Protein AF-A0A812NXM0-F1 (afdb_monomer)

InterPro domains:
  IPR025799 Protein arginine N-methyltransferase [PTHR11006] (1-164)
  IPR029063 S-adenosyl-L-methionine-dependent methyltransferase superfamily [G3DSA:3.40.50.150] (1-131)

Mean predicted aligned error: 10.28 Å

Solvent-accessible surface area (backbone atoms only — not comparable to full-atom values): 11560 Å² total; per-residue (Å²): 102,70,85,38,59,69,64,52,48,53,55,50,56,64,49,70,77,51,95,55,44,28,31,30,48,52,53,57,73,50,58,84,69,88,57,70,27,53,34,39,27,21,25,80,41,66,70,51,30,52,49,31,51,53,50,52,57,73,41,34,82,84,41,74,85,45,48,69,46,81,38,76,36,41,69,91,72,63,49,40,79,76,67,71,50,60,23,44,29,41,35,55,72,45,61,47,99,46,64,61,70,60,42,37,64,59,57,51,46,51,38,59,43,73,42,95,89,72,49,76,38,46,41,38,90,90,39,47,52,41,68,84,72,86,84,84,84,85,79,92,79,89,74,68,62,77,79,76,46,66,70,67,53,98,88,43,82,42,66,76,58,56,81,68,57,66,89,84,74,78,80,90,76,85,71,83,82,72,77,72,77,82,75,87,75,132

Structure (mmCIF, N/CA/C/O backbone):
data_AF-A0A812NXM0-F1
#
_entry.id   AF-A0A812NXM0-F1
#
loop_
_atom_site.group_PDB
_atom_site.id
_atom_site.type_symbol
_atom_site.label_atom_id
_atom_site.label_alt_id
_atom_site.label_comp_id
_atom_site.label_asym_id
_atom_site.label_entity_id
_atom_site.label_seq_id
_atom_site.pdbx_PDB_ins_code
_atom_site.Cartn_x
_atom_site.Cartn_y
_atom_site.Cartn_z
_atom_site.occupancy
_atom_site.B_iso_or_equiv
_atom_site.auth_seq_id
_atom_site.auth_comp_id
_atom_site.auth_asym_id
_atom_site.auth_atom_id
_atom_site.pdbx_PDB_model_num
ATOM 1 N N . MET A 1 1 ? 4.420 11.296 -3.793 1.00 74.69 1 MET A N 1
ATOM 2 C CA . MET A 1 1 ? 3.310 11.190 -2.819 1.00 74.69 1 MET A CA 1
ATOM 3 C C . MET A 1 1 ? 2.689 12.543 -2.471 1.00 74.69 1 MET A C 1
ATOM 5 O O . MET A 1 1 ? 1.571 12.774 -2.892 1.00 74.69 1 MET A O 1
ATOM 9 N N . LEU A 1 2 ? 3.369 13.470 -1.774 1.00 73.56 2 LEU A N 1
ATOM 10 C CA . LEU A 1 2 ? 2.736 14.745 -1.354 1.00 73.56 2 LEU A CA 1
ATOM 11 C C . LEU A 1 2 ? 2.232 15.632 -2.497 1.00 73.56 2 LEU A C 1
ATOM 13 O O . LEU A 1 2 ? 1.194 16.267 -2.350 1.00 73.56 2 LEU A O 1
ATOM 17 N N . ASN A 1 3 ? 2.968 15.674 -3.608 1.00 83.88 3 ASN A N 1
ATOM 18 C CA . ASN A 1 3 ? 2.621 16.475 -4.786 1.00 83.88 3 ASN A CA 1
ATOM 19 C C . ASN A 1 3 ? 1.722 15.722 -5.779 1.00 83.88 3 ASN A C 1
ATOM 21 O O . ASN A 1 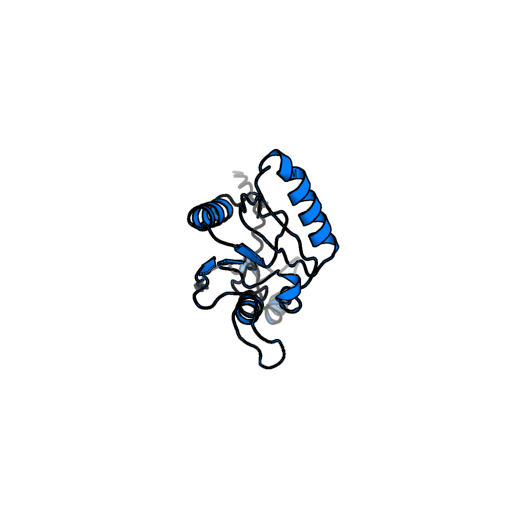3 ? 1.436 16.236 -6.853 1.00 83.88 3 ASN A O 1
ATOM 25 N N . ASP A 1 4 ? 1.287 14.507 -5.439 1.00 83.94 4 ASP A N 1
ATOM 26 C CA . ASP A 1 4 ? 0.321 13.764 -6.242 1.00 83.94 4 ASP A CA 1
ATOM 27 C C . ASP A 1 4 ? -1.094 14.201 -5.846 1.00 83.94 4 ASP A C 1
ATOM 29 O O . ASP A 1 4 ? -1.702 13.686 -4.903 1.00 83.94 4 ASP A O 1
ATOM 33 N N . PHE A 1 5 ? -1.586 15.238 -6.520 1.00 87.06 5 PHE A N 1
ATOM 34 C CA . PHE A 1 5 ? -2.880 15.837 -6.208 1.00 87.06 5 PHE A CA 1
ATOM 35 C C . PHE A 1 5 ? -4.047 14.884 -6.480 1.00 87.06 5 PHE A C 1
ATOM 37 O O . PHE A 1 5 ? -4.991 14.875 -5.697 1.00 87.06 5 PHE A O 1
ATOM 44 N N . GLY A 1 6 ? -3.967 14.052 -7.526 1.00 88.19 6 GLY A N 1
ATOM 45 C CA . GLY A 1 6 ? -5.008 13.073 -7.852 1.00 88.19 6 GLY A CA 1
ATOM 46 C C . GLY A 1 6 ? -5.164 12.029 -6.749 1.00 88.19 6 GLY A C 1
ATOM 47 O O . GLY A 1 6 ? -6.268 11.826 -6.241 1.00 88.19 6 GLY A O 1
ATOM 48 N N . ARG A 1 7 ? -4.041 11.452 -6.294 1.00 87.69 7 ARG A N 1
ATOM 49 C CA . ARG A 1 7 ? -4.000 10.564 -5.121 1.00 87.69 7 ARG A CA 1
ATOM 50 C C . ARG A 1 7 ? -4.592 11.240 -3.886 1.00 87.69 7 ARG A C 1
ATOM 52 O O . ARG A 1 7 ? -5.446 10.667 -3.215 1.00 87.69 7 ARG A O 1
ATOM 59 N N . ASN A 1 8 ? -4.145 12.455 -3.568 1.00 81.81 8 ASN A N 1
ATOM 60 C CA . ASN A 1 8 ? -4.575 13.146 -2.351 1.00 81.81 8 ASN A CA 1
ATOM 61 C C . ASN A 1 8 ? -6.077 13.479 -2.366 1.00 81.81 8 ASN A C 1
ATOM 63 O O . ASN A 1 8 ? -6.745 13.283 -1.350 1.00 81.81 8 ASN A O 1
ATOM 67 N N . SER A 1 9 ? -6.607 13.948 -3.501 1.00 85.69 9 SER A N 1
ATOM 68 C CA . SER A 1 9 ? -8.036 14.238 -3.665 1.00 85.69 9 SER A CA 1
ATOM 69 C C . SER A 1 9 ? -8.888 12.982 -3.520 1.00 85.69 9 SER A C 1
ATOM 71 O O . SER A 1 9 ? -9.858 13.014 -2.769 1.00 85.69 9 SER A O 1
ATOM 73 N N . PHE A 1 10 ? -8.483 11.858 -4.127 1.00 89.50 10 PHE A N 1
ATOM 74 C CA . PHE A 1 10 ? -9.191 10.580 -3.994 1.00 89.50 10 PHE A CA 1
ATOM 75 C C . PHE A 1 10 ? -9.403 10.188 -2.525 1.00 89.50 10 PHE A C 1
ATOM 77 O O . PHE A 1 10 ? -10.531 9.938 -2.098 1.00 89.50 10 PHE A O 1
ATOM 84 N N . TYR A 1 11 ? -8.332 10.177 -1.724 1.00 85.12 11 TYR A N 1
ATOM 85 C CA . TYR A 1 11 ? -8.448 9.826 -0.308 1.00 85.12 11 TYR A CA 1
ATOM 86 C C . TYR A 1 11 ? -9.218 10.878 0.489 1.00 85.12 11 TYR A C 1
ATOM 88 O O . TYR A 1 11 ? -9.977 10.520 1.386 1.00 85.12 11 TYR A O 1
ATOM 96 N N . GLN A 1 12 ? -9.058 12.166 0.178 1.00 80.75 12 GLN A N 1
ATOM 97 C CA . GLN A 1 12 ? -9.812 13.216 0.857 1.00 80.75 12 GLN A CA 1
ATOM 98 C C . GLN A 1 12 ? -11.321 13.064 0.623 1.00 80.75 12 GLN A C 1
ATOM 100 O O . GLN A 1 12 ? -12.086 13.123 1.581 1.00 80.75 12 GLN A O 1
ATOM 105 N N . GLU A 1 13 ? -11.746 12.848 -0.618 1.00 85.06 13 GLU A N 1
ATOM 106 C CA . GLU A 1 13 ? -13.152 12.662 -0.983 1.00 85.06 13 GLU A CA 1
ATOM 107 C C . GLU A 1 13 ? -13.720 11.380 -0.361 1.00 85.06 13 GLU A C 1
ATOM 109 O O . GLU A 1 13 ? -14.780 11.411 0.268 1.00 85.06 13 GLU A O 1
ATOM 114 N N . ALA A 1 14 ? -12.974 10.273 -0.440 1.00 84.38 14 ALA A N 1
ATOM 115 C CA . ALA A 1 14 ? -13.385 8.996 0.138 1.00 84.38 14 ALA A CA 1
ATOM 116 C C . ALA A 1 14 ? -13.555 9.070 1.667 1.00 84.38 14 ALA A C 1
ATOM 118 O O . ALA A 1 14 ? -14.459 8.446 2.221 1.00 84.38 14 ALA A O 1
ATOM 119 N N . LEU A 1 15 ? -12.710 9.849 2.353 1.00 79.88 15 LEU A N 1
ATOM 120 C CA . LEU A 1 15 ? -12.772 10.025 3.806 1.00 79.88 15 LEU A CA 1
ATOM 121 C C . LEU A 1 15 ? -13.797 11.078 4.246 1.00 79.88 15 LEU A C 1
ATOM 123 O O . LEU A 1 15 ? -14.327 10.975 5.347 1.00 79.88 15 LEU A O 1
ATOM 127 N N . GLN A 1 16 ? -14.113 12.077 3.419 1.00 76.19 16 GLN A N 1
ATOM 128 C CA . GLN A 1 16 ? -15.157 13.062 3.733 1.00 76.19 16 GLN A CA 1
ATOM 129 C C . GLN A 1 16 ? -16.554 12.436 3.805 1.00 76.19 16 GLN A C 1
ATOM 131 O O . GLN A 1 16 ? -17.395 12.904 4.569 1.00 76.19 16 GLN A O 1
ATOM 136 N N . ALA A 1 17 ? -16.790 11.359 3.055 1.00 64.88 17 ALA A N 1
ATOM 137 C CA . ALA A 1 17 ? -18.038 10.604 3.100 1.00 64.88 17 ALA A CA 1
ATOM 138 C C . A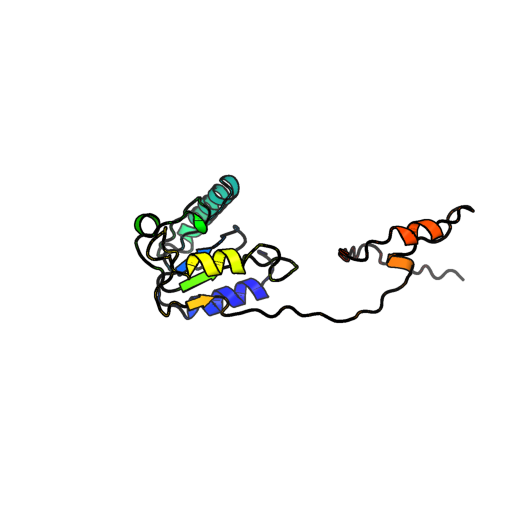LA A 1 17 ? -18.195 9.746 4.376 1.00 64.88 17 ALA A C 1
ATOM 140 O O . ALA A 1 17 ? -19.262 9.183 4.616 1.00 64.88 17 ALA A O 1
ATOM 141 N N . ALA A 1 18 ? -17.149 9.639 5.202 1.00 65.00 18 ALA A N 1
ATOM 142 C CA . ALA A 1 18 ? -17.079 8.723 6.329 1.00 65.00 18 ALA A CA 1
ATOM 143 C C . ALA A 1 18 ? -17.210 9.431 7.692 1.00 65.00 18 ALA A C 1
ATOM 145 O O . ALA A 1 18 ? -16.274 10.060 8.177 1.00 65.00 18 ALA A O 1
ATOM 146 N N . LEU A 1 19 ? -18.345 9.251 8.374 1.00 60.25 19 LEU A N 1
ATOM 147 C CA . LEU A 1 19 ? -18.557 9.690 9.765 1.00 60.25 19 LEU A CA 1
ATOM 148 C C . LEU A 1 19 ? -18.258 8.558 10.772 1.00 60.25 19 LEU A C 1
ATOM 150 O O . LEU A 1 19 ? -19.106 8.221 11.597 1.00 60.25 19 LEU A O 1
ATOM 154 N N . ALA A 1 20 ? -17.088 7.914 10.685 1.00 65.88 20 ALA A N 1
ATOM 155 C CA . ALA A 1 20 ? -16.805 6.676 11.429 1.00 65.88 20 ALA A CA 1
ATOM 156 C C . ALA A 1 20 ? -15.345 6.553 11.908 1.00 65.88 20 ALA A C 1
ATOM 158 O O . ALA A 1 20 ? -14.489 7.332 11.501 1.00 65.88 20 ALA A O 1
ATOM 159 N N . ARG A 1 21 ? -15.022 5.583 12.781 1.00 66.69 21 ARG A N 1
ATOM 160 C CA . ARG A 1 21 ? -13.642 5.381 13.270 1.00 66.69 21 ARG A CA 1
ATOM 161 C C . ARG A 1 21 ? -12.760 4.800 12.165 1.00 66.69 21 ARG A C 1
ATOM 163 O O . ARG A 1 21 ? -13.035 3.706 11.672 1.00 66.69 21 ARG A O 1
ATOM 170 N N . ILE A 1 22 ? -11.670 5.493 11.839 1.00 73.38 22 ILE A N 1
ATOM 171 C CA . ILE A 1 22 ? -10.777 5.131 10.734 1.00 73.38 22 ILE A CA 1
ATOM 172 C C . ILE A 1 22 ? -9.458 4.577 11.274 1.00 73.38 22 ILE A C 1
ATOM 174 O O . ILE A 1 22 ? -8.805 5.212 12.089 1.00 73.38 22 ILE A O 1
ATOM 178 N N . LEU A 1 23 ? -9.033 3.419 10.782 1.00 67.94 23 LEU A N 1
ATOM 179 C CA . LEU A 1 23 ? -7.696 2.857 10.956 1.00 67.94 23 LEU A CA 1
ATOM 180 C C . LEU A 1 23 ? -6.902 3.062 9.662 1.00 67.94 23 LEU A C 1
ATOM 182 O O . LEU A 1 23 ? -7.412 2.746 8.595 1.00 67.94 23 LEU A O 1
ATOM 186 N N . ALA A 1 24 ? -5.663 3.550 9.745 1.00 71.12 24 ALA A N 1
ATOM 187 C CA . ALA A 1 24 ? -4.795 3.748 8.582 1.00 71.12 24 ALA A CA 1
ATOM 188 C C . ALA A 1 24 ? -3.540 2.866 8.687 1.00 71.12 24 ALA A C 1
ATOM 190 O O . ALA A 1 24 ? -2.758 3.019 9.623 1.00 71.12 24 ALA A O 1
ATOM 191 N N . ILE A 1 25 ? -3.333 1.956 7.735 1.00 66.56 25 ILE A N 1
ATOM 192 C CA . ILE A 1 25 ? -2.119 1.132 7.638 1.00 66.56 25 ILE A CA 1
ATOM 193 C C . ILE A 1 25 ? -1.104 1.866 6.761 1.00 66.56 25 ILE A C 1
ATOM 195 O O . ILE A 1 25 ? -1.405 2.150 5.603 1.00 66.56 25 ILE A O 1
ATOM 199 N N . GLU A 1 26 ? 0.071 2.129 7.344 1.00 63.47 26 GLU A N 1
ATOM 200 C CA . GLU A 1 26 ? 1.147 2.993 6.842 1.00 63.47 26 GLU A 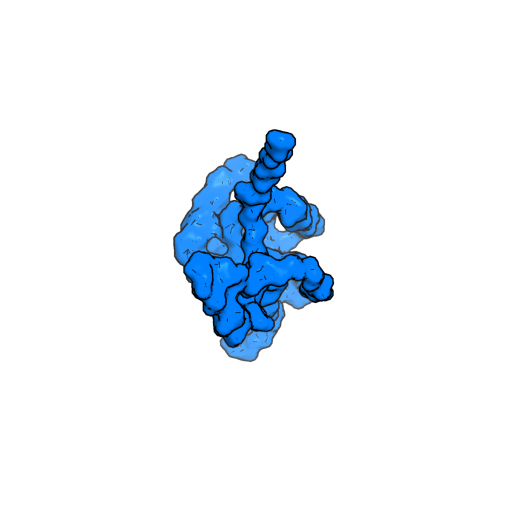CA 1
ATOM 201 C C . GLU A 1 26 ? 0.742 4.457 6.627 1.00 63.47 26 GLU A C 1
ATOM 203 O O . GLU A 1 26 ? 0.223 4.842 5.585 1.00 63.47 26 GLU A O 1
ATOM 208 N N . ALA A 1 27 ? 1.054 5.325 7.593 1.00 52.72 27 ALA A N 1
ATOM 209 C CA . ALA A 1 27 ? 1.117 6.758 7.318 1.00 52.72 27 ALA A CA 1
ATOM 210 C C . ALA A 1 27 ? 2.561 7.148 7.085 1.00 52.72 27 ALA A C 1
ATOM 212 O O . ALA A 1 27 ? 3.317 7.474 8.001 1.00 52.72 27 ALA A O 1
ATOM 213 N N . ASN A 1 28 ? 2.915 7.170 5.811 1.00 50.28 28 ASN A N 1
ATOM 214 C CA . ASN A 1 28 ? 3.947 8.081 5.383 1.00 50.28 28 ASN A CA 1
ATOM 215 C C . ASN A 1 28 ? 3.471 9.527 5.631 1.00 50.28 28 ASN A C 1
ATOM 217 O O . ASN A 1 28 ? 2.292 9.837 5.423 1.00 50.28 28 ASN A O 1
ATOM 221 N N . PRO A 1 29 ? 4.378 10.459 5.974 1.00 44.38 29 PRO A N 1
ATOM 222 C CA . PRO A 1 29 ? 4.069 11.892 6.117 1.00 44.38 29 PRO A 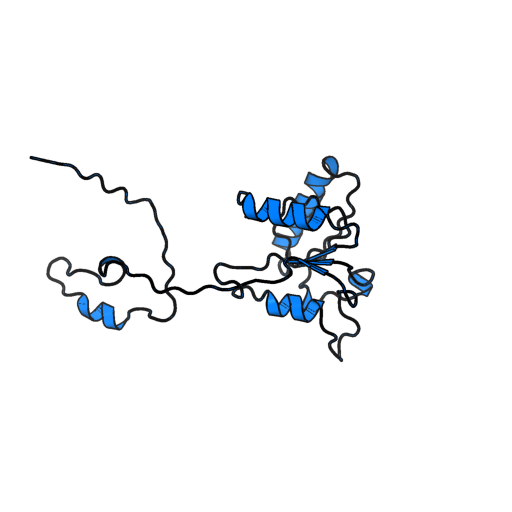CA 1
ATOM 223 C C . PRO A 1 29 ? 3.528 12.517 4.818 1.00 44.38 29 PRO A C 1
ATOM 225 O O . PRO A 1 29 ? 3.100 13.668 4.802 1.00 44.38 29 PRO A O 1
ATOM 228 N N . GLY A 1 30 ? 3.532 11.745 3.722 1.00 42.69 30 GLY A N 1
ATOM 229 C CA . GLY A 1 30 ? 2.910 12.052 2.445 1.00 42.69 30 GLY A CA 1
ATOM 230 C C . GLY A 1 30 ? 1.384 12.078 2.422 1.00 42.69 30 GLY A C 1
ATOM 231 O O . GLY A 1 30 ? 0.793 12.471 1.415 1.00 42.69 30 GLY A O 1
ATOM 232 N N . PHE A 1 31 ? 0.750 11.647 3.506 1.00 47.66 31 PHE A N 1
ATOM 233 C CA . PHE A 1 31 ? -0.682 11.735 3.715 1.00 47.66 31 PHE A CA 1
ATOM 234 C C . PHE A 1 31 ? -0.949 13.026 4.507 1.00 47.66 31 PHE A C 1
ATOM 236 O O . PHE A 1 31 ? -0.791 13.077 5.726 1.00 47.66 31 PHE A O 1
ATOM 243 N N . LYS A 1 32 ? -1.286 14.126 3.816 1.00 42.47 32 LYS A N 1
ATOM 244 C CA . LYS A 1 32 ? -1.725 15.375 4.469 1.00 42.47 32 LYS A CA 1
ATOM 245 C C . LYS A 1 32 ? -3.124 15.177 5.028 1.00 42.47 32 LYS A C 1
ATOM 247 O O . LYS A 1 32 ? -4.103 15.676 4.475 1.00 42.47 32 LYS A O 1
ATOM 252 N N . THR A 1 33 ? -3.255 14.387 6.078 1.00 41.72 33 THR A N 1
ATOM 253 C CA . THR A 1 33 ? -4.582 13.949 6.459 1.00 41.72 33 THR A CA 1
ATOM 254 C C . THR A 1 33 ? -5.332 14.946 7.312 1.00 41.72 33 THR A C 1
ATOM 256 O O . THR A 1 33 ? -5.112 15.065 8.511 1.00 41.72 33 THR A O 1
ATOM 259 N N . ARG A 1 34 ? -6.355 15.527 6.680 1.00 35.38 34 ARG A N 1
ATOM 260 C CA . ARG A 1 34 ? -7.693 15.745 7.250 1.00 35.38 34 ARG A CA 1
ATOM 261 C C . ARG A 1 34 ? -8.345 14.412 7.691 1.00 35.38 34 ARG A C 1
ATOM 263 O O . ARG A 1 34 ? -9.489 14.144 7.346 1.00 35.38 34 ARG A O 1
ATOM 270 N N . LEU A 1 35 ? -7.635 13.538 8.415 1.00 41.72 35 LEU A N 1
ATOM 271 C CA . LEU A 1 35 ? -8.255 12.367 9.047 1.00 41.72 35 LEU A CA 1
ATOM 272 C C . LEU A 1 35 ? -8.941 12.857 10.318 1.00 41.72 35 LEU A C 1
ATOM 274 O O . LEU A 1 35 ? -8.306 13.060 11.350 1.00 41.72 35 LEU A O 1
ATOM 278 N N . ALA A 1 36 ? -10.250 13.067 10.229 1.00 30.72 36 ALA A N 1
ATOM 279 C CA . ALA A 1 36 ? -11.083 13.462 11.356 1.00 30.72 36 ALA A CA 1
ATOM 280 C C . ALA A 1 36 ? -11.323 12.343 12.383 1.00 30.72 36 ALA A C 1
ATOM 282 O O . ALA A 1 36 ? -12.009 12.580 13.373 1.00 30.72 36 ALA A O 1
ATOM 283 N N . CYS A 1 37 ? -10.791 11.128 12.213 1.00 31.98 37 CYS A N 1
ATOM 284 C CA . CYS A 1 37 ? -11.197 10.009 13.060 1.00 31.98 37 CYS A CA 1
ATOM 285 C C . CYS A 1 37 ? -10.043 9.054 13.376 1.00 31.98 37 CYS A C 1
ATOM 287 O O . CYS A 1 37 ? -9.510 8.426 12.473 1.00 31.98 37 CYS A O 1
ATOM 289 N N . ALA A 1 38 ? -9.706 8.933 14.665 1.00 36.41 38 ALA A N 1
ATOM 290 C CA . ALA A 1 38 ? -9.037 7.810 15.339 1.00 36.41 38 ALA A CA 1
ATOM 291 C C . ALA A 1 38 ? -7.960 7.037 14.547 1.00 36.41 38 ALA A C 1
ATOM 293 O O . ALA A 1 38 ? -7.882 5.816 14.660 1.00 36.41 38 ALA A O 1
ATOM 294 N N . SER A 1 39 ? -7.112 7.716 13.773 1.00 40.59 39 SER A N 1
ATOM 295 C CA . SER A 1 39 ? -6.177 7.029 12.885 1.00 40.59 39 SER A CA 1
ATOM 296 C C . SER A 1 39 ? -4.996 6.472 13.659 1.00 40.59 39 SER A C 1
ATOM 298 O O . SER A 1 39 ? -4.184 7.241 14.179 1.00 40.59 39 SER A O 1
ATOM 300 N N . ARG A 1 40 ? -4.900 5.141 13.693 1.00 43.06 40 ARG A N 1
ATOM 301 C CA . ARG A 1 40 ? -3.750 4.419 14.226 1.00 43.06 40 ARG A CA 1
ATOM 302 C C . ARG A 1 40 ? -2.814 3.963 13.140 1.00 43.06 40 ARG A C 1
ATOM 304 O O . ARG A 1 40 ? -3.060 2.985 12.459 1.00 43.06 40 ARG A O 1
ATOM 311 N N . VAL A 1 41 ? -1.757 4.735 12.991 1.00 48.22 41 VAL A N 1
ATOM 312 C CA . VAL A 1 41 ? -0.747 4.573 11.959 1.00 48.22 41 VAL A CA 1
ATOM 313 C C . VAL A 1 41 ? 0.235 3.517 12.417 1.00 48.22 41 VAL A C 1
ATOM 315 O O . VAL A 1 41 ? 0.929 3.776 13.388 1.00 48.22 41 VAL A O 1
ATOM 318 N N . GLY A 1 42 ? 0.292 2.371 11.743 1.00 45.16 42 GLY A N 1
ATOM 319 C CA . GLY A 1 42 ? 1.369 1.399 11.915 1.00 45.16 42 GLY A CA 1
ATOM 320 C C . GLY A 1 42 ? 2.569 1.790 11.059 1.00 45.16 42 GLY A C 1
ATOM 321 O O . GLY A 1 42 ? 2.451 1.825 9.837 1.00 45.16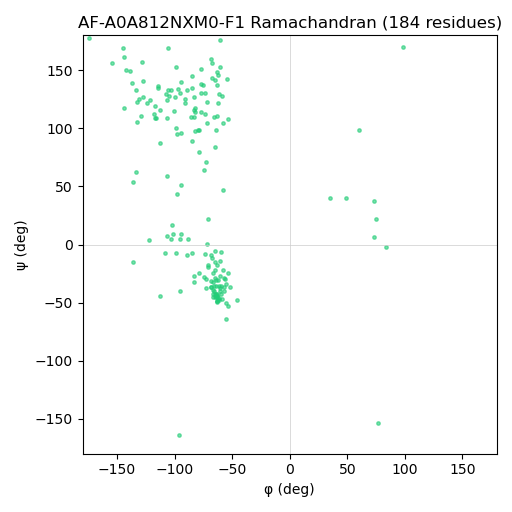 42 GLY A O 1
ATOM 322 N N . ALA A 1 43 ? 3.701 2.108 11.682 1.00 49.97 43 ALA A N 1
ATOM 323 C CA . ALA A 1 43 ? 4.980 2.265 10.998 1.00 49.97 43 ALA A CA 1
ATOM 324 C C . ALA A 1 43 ? 5.931 1.206 11.556 1.00 49.97 43 ALA A C 1
ATOM 326 O O . ALA A 1 43 ? 6.321 1.270 12.721 1.00 49.97 43 ALA A O 1
ATOM 327 N N . GLY A 1 44 ? 6.316 0.232 10.729 1.00 50.97 44 GLY A N 1
ATOM 328 C CA . GLY A 1 44 ? 7.295 -0.794 11.110 1.00 50.97 44 GLY A CA 1
ATOM 329 C C . GLY A 1 44 ? 8.701 -0.242 11.384 1.00 50.97 44 GLY A C 1
ATOM 330 O O . GLY A 1 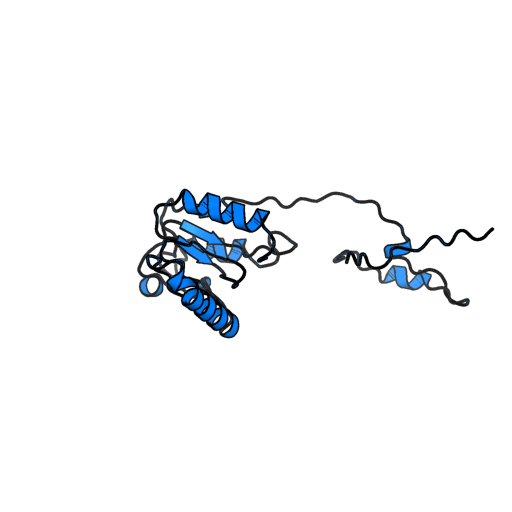44 ? 9.579 -0.986 11.808 1.00 50.97 44 GLY A O 1
ATOM 331 N N . ASN A 1 45 ? 8.918 1.058 11.151 1.00 66.00 45 ASN A N 1
ATOM 332 C CA . ASN A 1 45 ? 10.166 1.771 11.384 1.00 66.00 45 ASN A CA 1
ATOM 333 C C . ASN A 1 45 ? 9.939 2.940 12.358 1.00 66.00 45 ASN A C 1
ATOM 335 O O . ASN A 1 45 ? 9.126 3.830 12.096 1.00 66.00 45 ASN A O 1
ATOM 339 N N . LEU A 1 46 ? 10.703 2.959 13.455 1.00 68.56 46 LEU A N 1
ATOM 340 C CA . LEU A 1 46 ? 10.636 3.996 14.491 1.00 68.56 46 LEU A CA 1
ATOM 341 C C . LEU A 1 46 ? 10.876 5.408 13.938 1.00 68.56 46 LEU A C 1
ATOM 343 O O . LEU A 1 46 ? 10.197 6.343 14.347 1.00 68.56 46 LEU A O 1
ATOM 347 N N . HIS A 1 47 ? 11.769 5.567 12.961 1.00 70.19 47 HIS A N 1
ATOM 348 C CA . HIS A 1 47 ? 12.047 6.865 12.350 1.00 70.19 47 HIS A CA 1
ATOM 349 C C . HIS A 1 47 ? 10.841 7.412 11.569 1.00 70.19 47 HIS A C 1
ATOM 351 O O . HIS A 1 47 ? 10.521 8.599 11.648 1.00 70.19 47 HIS A O 1
ATOM 357 N N . LEU A 1 48 ? 10.124 6.541 10.850 1.00 68.62 48 LEU A N 1
ATOM 358 C CA . LEU A 1 48 ? 8.891 6.924 10.158 1.00 68.62 48 LEU A CA 1
ATOM 359 C C . LEU A 1 48 ? 7.770 7.239 11.154 1.00 68.62 48 LEU A C 1
ATOM 361 O O . LEU A 1 48 ? 7.024 8.194 10.943 1.00 68.62 48 LEU A O 1
ATOM 365 N N . ALA A 1 49 ? 7.692 6.499 12.265 1.00 70.88 49 ALA A N 1
ATOM 366 C CA . ALA A 1 49 ? 6.767 6.807 13.351 1.00 70.88 49 ALA A CA 1
ATOM 367 C C . ALA A 1 49 ? 7.053 8.195 13.957 1.00 70.88 49 ALA A C 1
ATOM 369 O O . ALA A 1 49 ? 6.140 9.003 14.107 1.00 70.88 49 ALA A O 1
ATOM 370 N N . GLU A 1 50 ? 8.315 8.525 14.237 1.00 77.19 50 GLU A N 1
ATOM 371 C CA . GLU A 1 50 ? 8.706 9.852 14.731 1.00 77.19 50 GLU A CA 1
ATOM 372 C C . GLU A 1 50 ? 8.340 10.973 13.751 1.00 77.19 50 GLU A C 1
ATOM 374 O O . GLU A 1 50 ? 7.835 12.024 14.154 1.00 77.19 50 GLU A O 1
ATOM 379 N N . LEU A 1 51 ? 8.564 10.759 12.453 1.00 76.19 51 LEU A N 1
ATOM 380 C CA . LEU A 1 51 ? 8.220 11.735 11.423 1.00 76.19 51 LEU A CA 1
ATOM 381 C C . LEU A 1 51 ? 6.699 11.919 11.296 1.00 76.19 51 LEU A C 1
ATOM 383 O O . LEU A 1 51 ? 6.219 13.050 11.162 1.00 76.19 51 LEU A O 1
ATOM 387 N N . ALA A 1 52 ? 5.934 10.832 11.407 1.00 74.69 52 ALA A N 1
ATOM 388 C CA . ALA A 1 52 ? 4.478 10.875 11.467 1.00 74.69 52 ALA A CA 1
ATOM 389 C C . ALA A 1 52 ? 3.996 11.632 12.714 1.00 74.69 52 ALA A C 1
ATOM 391 O O . ALA A 1 52 ? 3.140 12.506 12.595 1.00 74.69 52 ALA A O 1
ATOM 392 N N . ALA A 1 53 ? 4.591 11.384 13.887 1.00 78.50 53 ALA A N 1
ATOM 393 C CA . ALA A 1 53 ? 4.267 12.093 15.126 1.00 78.50 53 ALA A CA 1
ATOM 394 C C . ALA A 1 53 ? 4.493 13.606 14.992 1.00 78.50 53 ALA A C 1
ATOM 396 O O . ALA A 1 53 ? 3.604 14.393 15.314 1.00 78.50 53 ALA A O 1
ATOM 397 N N . LYS A 1 54 ? 5.644 14.019 14.443 1.00 83.50 54 LYS A N 1
ATOM 398 C CA . LYS A 1 54 ? 5.947 15.435 14.170 1.00 83.50 54 LYS A CA 1
ATOM 399 C C . LYS A 1 54 ? 4.951 16.057 13.193 1.00 83.50 54 LYS A C 1
ATOM 401 O O . LYS A 1 54 ? 4.538 17.197 13.382 1.00 83.50 54 LYS A O 1
ATOM 406 N N . THR A 1 55 ? 4.550 15.307 12.167 1.00 78.38 55 THR A N 1
ATOM 407 C CA . THR A 1 55 ? 3.563 15.760 11.176 1.00 78.38 55 THR A CA 1
ATOM 408 C C . THR A 1 55 ? 2.180 15.937 11.806 1.00 78.38 55 THR A C 1
ATOM 410 O O . THR A 1 55 ? 1.515 16.937 11.547 1.00 78.38 55 THR A O 1
ATOM 413 N N . ILE A 1 56 ? 1.752 15.000 12.657 1.00 77.69 56 ILE A N 1
ATOM 414 C CA . ILE A 1 56 ? 0.488 15.086 13.402 1.00 77.69 56 ILE A CA 1
ATOM 415 C C . ILE A 1 56 ? 0.502 16.311 14.320 1.00 77.69 56 ILE A C 1
ATOM 417 O O . ILE A 1 56 ? -0.441 17.099 14.291 1.00 77.69 56 ILE A O 1
ATOM 421 N N . GLU A 1 57 ? 1.581 16.507 15.082 1.00 82.88 57 GLU A N 1
ATOM 422 C CA . GLU A 1 57 ? 1.705 17.643 15.997 1.00 82.88 57 GLU A CA 1
ATOM 423 C C . GLU A 1 57 ? 1.699 18.982 15.251 1.00 82.88 57 GLU A C 1
ATOM 425 O O . GLU A 1 57 ? 0.911 19.869 15.575 1.00 82.88 57 GLU A O 1
ATOM 430 N N . GLY A 1 58 ? 2.506 19.113 14.193 1.00 82.62 58 GLY A N 1
ATOM 431 C CA . GLY A 1 58 ? 2.567 20.334 13.386 1.00 82.62 58 GLY A CA 1
ATOM 432 C C . GLY A 1 58 ? 1.231 20.699 12.730 1.00 82.62 58 GLY A C 1
ATOM 433 O O . GLY A 1 58 ? 0.942 21.875 12.518 1.00 82.62 58 GLY A O 1
ATOM 434 N N . ASN A 1 59 ? 0.381 19.704 12.465 1.00 76.00 59 ASN A N 1
ATOM 435 C CA . ASN A 1 59 ? -0.943 19.898 11.879 1.00 76.00 59 ASN A CA 1
ATOM 436 C C . ASN A 1 59 ? -2.055 20.118 12.917 1.00 76.00 59 ASN A C 1
ATOM 438 O O . ASN A 1 59 ? -3.166 20.490 12.532 1.00 76.00 59 ASN A O 1
ATOM 442 N N . ARG A 1 60 ? -1.792 19.939 14.219 1.00 80.38 60 ARG A N 1
ATOM 443 C CA . ARG A 1 60 ? -2.818 20.046 15.270 1.00 80.38 60 ARG A CA 1
ATOM 444 C C . ARG A 1 60 ? -3.477 21.425 15.305 1.00 80.38 60 ARG A C 1
ATOM 446 O O . ARG A 1 60 ? -4.684 21.507 15.497 1.00 80.38 60 ARG A O 1
ATOM 453 N N . MET A 1 61 ? -2.726 22.498 15.041 1.00 78.12 61 MET A N 1
ATOM 454 C CA . MET A 1 61 ? -3.287 23.858 14.972 1.00 78.12 61 MET A CA 1
ATOM 455 C C . MET A 1 61 ? -4.254 24.055 13.797 1.00 78.12 61 MET A C 1
ATOM 457 O O . MET A 1 61 ? -5.213 24.812 13.913 1.00 78.12 61 MET A O 1
ATOM 461 N N . LEU A 1 62 ? -4.021 23.372 12.673 1.00 73.75 62 LEU A N 1
ATOM 462 C CA . LEU A 1 62 ? -4.895 23.432 11.497 1.00 73.75 62 LEU A CA 1
ATOM 463 C C . LEU A 1 62 ? -6.144 22.559 11.668 1.00 73.75 62 LEU A C 1
ATOM 465 O O . LEU A 1 62 ? -7.174 22.823 11.048 1.00 73.75 62 LEU A O 1
ATOM 469 N N . TYR A 1 63 ? -6.054 21.531 12.517 1.00 73.06 63 TYR A N 1
ATOM 470 C CA . TYR A 1 63 ? -7.114 20.556 12.749 1.00 73.06 63 TYR A CA 1
ATOM 471 C C . TYR A 1 63 ? -7.338 20.288 14.251 1.00 73.06 63 TYR A C 1
ATOM 473 O O . TYR A 1 63 ? -7.179 19.152 14.708 1.00 73.06 63 TYR A O 1
ATOM 481 N N . PRO A 1 64 ? -7.747 21.300 15.038 1.00 72.62 64 PRO A N 1
ATOM 482 C CA . PRO A 1 64 ? -7.771 21.222 16.505 1.00 72.62 64 PRO A CA 1
ATOM 483 C C . PRO A 1 64 ? -8.758 20.189 17.065 1.00 72.62 64 PRO A C 1
ATOM 485 O O . PRO A 1 64 ? -8.582 19.707 18.177 1.00 72.62 64 PRO A O 1
ATOM 488 N N . ASN A 1 65 ? -9.768 19.812 16.278 1.00 73.19 65 ASN A N 1
ATOM 489 C CA . ASN A 1 65 ? -10.783 18.828 16.658 1.00 73.19 65 ASN A CA 1
ATOM 490 C C . ASN A 1 65 ? -10.453 17.403 16.176 1.00 73.19 65 ASN A C 1
ATOM 492 O O . ASN A 1 65 ? -11.310 16.523 16.236 1.00 73.19 65 ASN A O 1
ATOM 496 N N . THR A 1 66 ? -9.243 17.162 15.657 1.00 69.75 66 THR A N 1
ATOM 497 C CA . THR A 1 66 ? -8.831 15.819 15.223 1.00 69.75 66 THR A CA 1
ATOM 498 C C . THR A 1 66 ? -8.280 15.012 16.389 1.00 69.75 66 THR A C 1
ATOM 500 O O . THR A 1 66 ? -7.466 15.489 17.177 1.00 69.75 66 THR A O 1
ATOM 503 N N . ASN A 1 67 ? -8.712 13.755 16.483 1.00 74.19 67 ASN A N 1
ATOM 504 C CA . ASN A 1 67 ? -8.218 12.808 17.474 1.00 74.19 67 ASN A CA 1
ATOM 505 C C . ASN A 1 67 ? -7.431 11.703 16.763 1.00 74.19 67 ASN A C 1
ATOM 507 O O . ASN A 1 67 ? -7.999 10.692 16.350 1.00 74.19 67 ASN A O 1
ATOM 511 N N . ILE A 1 68 ? -6.137 11.947 16.560 1.00 75.88 68 ILE A N 1
ATOM 512 C CA . ILE A 1 68 ? -5.209 11.043 15.875 1.00 75.88 68 ILE A CA 1
ATOM 513 C C . ILE A 1 68 ? -4.293 10.389 16.917 1.00 75.88 68 ILE A C 1
ATOM 515 O O . ILE A 1 68 ? -3.729 11.080 17.764 1.00 75.88 68 ILE A O 1
ATOM 519 N N . SER A 1 69 ? -4.117 9.066 16.851 1.00 76.38 69 SER A N 1
ATOM 520 C CA . SER A 1 69 ? -3.274 8.309 17.787 1.00 76.38 69 SER A CA 1
ATOM 521 C C . SER A 1 69 ? -2.297 7.423 17.026 1.00 76.38 69 SER A C 1
ATOM 523 O O . SER A 1 69 ? -2.703 6.437 16.441 1.00 76.38 69 SER A O 1
ATOM 525 N N . LEU A 1 70 ? -1.004 7.715 17.044 1.00 77.00 70 LEU A N 1
ATOM 526 C CA . LEU A 1 70 ? 0.010 6.910 16.353 1.00 77.00 70 LEU A CA 1
ATOM 527 C C . LEU A 1 70 ? 0.316 5.594 17.108 1.00 77.00 70 LEU A C 1
ATOM 529 O O . LEU A 1 70 ? 0.490 5.632 18.324 1.00 77.00 70 LEU A O 1
ATOM 533 N N . ILE A 1 71 ? 0.442 4.451 16.408 1.00 79.44 71 ILE A N 1
ATOM 534 C CA . ILE A 1 71 ? 1.010 3.209 16.975 1.00 79.44 71 ILE A CA 1
ATOM 535 C C . ILE A 1 71 ? 2.288 2.845 16.216 1.00 79.44 71 ILE A C 1
ATOM 537 O O . ILE A 1 71 ? 2.240 2.329 15.109 1.00 79.44 71 ILE A O 1
ATOM 541 N N . ALA A 1 72 ? 3.450 2.998 16.839 1.00 75.94 72 ALA A N 1
ATOM 542 C CA . ALA A 1 72 ? 4.729 2.618 16.233 1.00 75.94 72 ALA A CA 1
ATOM 543 C C . ALA A 1 72 ? 4.956 1.084 16.200 1.00 75.94 72 ALA A C 1
ATOM 545 O O . ALA A 1 72 ? 5.845 0.568 16.872 1.00 75.94 72 ALA A O 1
ATOM 546 N N . GLN A 1 73 ? 4.119 0.344 15.466 1.00 75.06 73 GLN A N 1
ATOM 547 C CA . GLN A 1 73 ? 4.181 -1.112 15.288 1.00 75.06 73 GLN A CA 1
ATOM 548 C C . GLN A 1 73 ? 3.763 -1.510 13.866 1.00 75.06 73 GLN A C 1
ATOM 550 O O . GLN A 1 73 ? 3.074 -0.762 13.171 1.00 75.06 73 GLN A O 1
ATOM 555 N N . LEU A 1 74 ? 4.131 -2.722 13.444 1.00 76.12 74 LEU A N 1
ATOM 556 C CA . LEU A 1 74 ? 3.540 -3.349 12.259 1.00 76.12 74 LEU A CA 1
ATOM 557 C C . LEU A 1 74 ? 2.052 -3.628 12.503 1.00 76.12 74 LEU A C 1
ATOM 559 O O . LEU A 1 7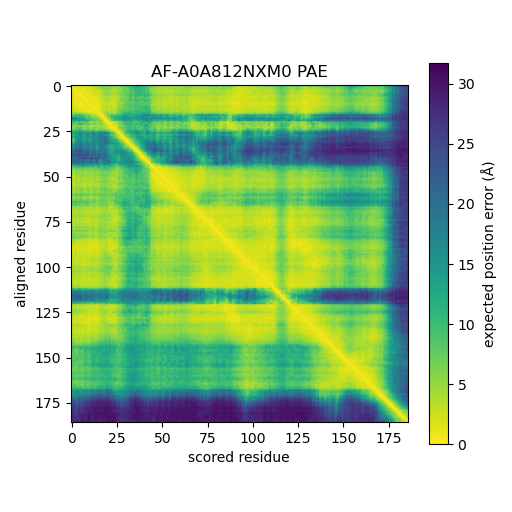4 ? 1.687 -4.081 13.587 1.00 76.12 74 LEU A O 1
ATOM 563 N N . SER A 1 75 ? 1.202 -3.438 11.489 1.00 78.81 75 SER A N 1
ATOM 564 C CA . SER A 1 75 ? -0.247 -3.699 11.594 1.00 78.81 75 SER A CA 1
ATOM 565 C C . SER A 1 75 ? -0.553 -5.126 12.060 1.00 78.81 75 SER A C 1
ATOM 567 O O . SER A 1 75 ? -1.454 -5.325 12.868 1.00 78.81 75 SER A O 1
ATOM 569 N N . THR A 1 76 ? 0.279 -6.093 11.664 1.00 82.06 76 THR A N 1
ATOM 570 C CA . THR A 1 76 ? 0.181 -7.504 12.067 1.00 82.06 76 THR A CA 1
ATOM 571 C C . THR A 1 76 ? 0.468 -7.776 13.544 1.00 82.06 76 THR A C 1
ATOM 573 O O . THR A 1 76 ? 0.295 -8.901 14.024 1.00 82.06 76 THR A O 1
ATOM 576 N N . GLN A 1 77 ? 1.002 -6.790 14.260 1.00 82.44 77 GLN A N 1
ATOM 577 C CA . GLN A 1 77 ? 1.328 -6.864 15.684 1.00 82.44 77 GLN A CA 1
ATOM 578 C C . GLN A 1 77 ? 0.375 -6.030 16.545 1.00 82.44 77 GLN A C 1
ATOM 580 O O . GLN A 1 77 ? 0.439 -6.127 17.766 1.00 82.44 77 GLN A O 1
ATOM 585 N N . VAL A 1 78 ? -0.515 -5.245 15.930 1.00 81.69 78 VAL A N 1
ATOM 586 C CA . VAL A 1 78 ? -1.514 -4.459 16.653 1.00 81.69 78 VAL A CA 1
ATOM 587 C C . VAL A 1 78 ? -2.642 -5.376 17.113 1.00 81.69 78 VAL A C 1
ATOM 589 O O . VAL A 1 78 ? -3.210 -6.126 16.323 1.00 81.69 78 VAL A O 1
ATOM 592 N N . ASP A 1 79 ? -2.999 -5.286 18.390 1.00 82.94 79 ASP A N 1
ATOM 593 C CA . ASP A 1 79 ? -4.162 -5.959 18.968 1.00 82.94 79 ASP A CA 1
ATOM 594 C C . ASP A 1 79 ? -5.315 -4.970 19.257 1.00 82.94 79 ASP A C 1
ATOM 596 O O . ASP A 1 79 ? -5.151 -3.747 19.203 1.00 82.94 79 ASP A O 1
ATOM 600 N N . LEU A 1 80 ? -6.510 -5.490 19.567 1.00 83.25 80 LEU A N 1
ATOM 601 C CA . LEU A 1 80 ? -7.694 -4.665 19.849 1.00 83.25 80 LEU A CA 1
ATOM 602 C C . LEU A 1 80 ? -7.606 -3.861 21.145 1.00 83.25 80 LEU A C 1
ATOM 604 O O . LEU A 1 80 ? -8.221 -2.797 21.220 1.00 83.25 80 LEU A O 1
ATOM 608 N N . GLY A 1 81 ? -6.903 -4.369 22.156 1.00 81.88 81 GLY A N 1
ATOM 609 C CA . GLY A 1 81 ? -6.673 -3.661 23.412 1.00 81.88 81 GLY A CA 1
ATOM 610 C C . GLY A 1 81 ? -5.801 -2.442 23.168 1.00 81.88 81 GLY A C 1
ATOM 611 O O . GLY A 1 81 ? -6.169 -1.339 23.572 1.00 81.88 81 GLY A O 1
ATOM 612 N N . THR A 1 82 ? -4.736 -2.625 22.382 1.00 81.38 82 THR A N 1
ATOM 613 C CA . THR A 1 82 ? -3.945 -1.535 21.837 1.00 81.38 82 THR A CA 1
ATOM 614 C C . THR A 1 82 ? -4.883 -0.615 21.071 1.00 81.38 82 THR A C 1
ATOM 616 O O . THR A 1 82 ? -5.076 0.484 21.568 1.00 81.38 82 THR A O 1
ATOM 619 N N . LEU A 1 83 ? -5.544 -1.040 19.978 1.00 79.56 83 LEU A N 1
ATOM 620 C CA . LEU A 1 83 ? -6.413 -0.226 19.094 1.00 79.56 83 LEU A CA 1
ATOM 621 C C . LEU A 1 83 ? -7.614 0.461 19.793 1.00 79.56 83 LEU A C 1
ATOM 623 O O . LEU A 1 83 ? -8.102 1.497 19.324 1.00 79.56 83 LEU A O 1
ATOM 627 N N . GLY A 1 84 ? -8.054 -0.034 20.949 1.00 83.31 84 GLY A N 1
ATOM 628 C CA . GLY A 1 84 ? -9.240 0.455 21.654 1.00 83.31 84 GLY A CA 1
ATOM 629 C C . GLY A 1 84 ? -10.546 0.032 20.971 1.00 83.31 84 GLY A C 1
ATOM 630 O O . GLY A 1 84 ? -11.486 0.824 20.896 1.00 83.31 84 GLY A O 1
ATOM 631 N N . GLY A 1 85 ? -10.581 -1.189 20.432 1.00 85.06 85 GLY A N 1
ATOM 632 C CA . GLY A 1 85 ? -11.721 -1.772 19.716 1.00 85.06 85 GLY A CA 1
ATOM 633 C C . GLY A 1 85 ? -11.627 -1.680 18.190 1.00 85.06 85 GLY A C 1
ATOM 634 O O . GLY A 1 85 ? -10.752 -1.018 17.642 1.00 85.06 85 GLY A O 1
ATOM 635 N N . LYS A 1 86 ? -12.536 -2.370 17.491 1.00 87.31 86 LYS A N 1
ATOM 636 C CA . LYS A 1 86 ? -12.508 -2.492 16.025 1.00 87.31 86 LYS A CA 1
ATOM 637 C C . LYS A 1 86 ? -12.784 -1.161 15.315 1.00 87.31 86 LYS A C 1
ATOM 639 O O . LYS A 1 86 ? -13.630 -0.378 15.755 1.00 87.31 86 LYS A O 1
ATOM 644 N N . ALA A 1 87 ? -12.104 -0.941 14.195 1.00 87.00 87 ALA A N 1
ATOM 645 C CA . ALA A 1 87 ? -12.3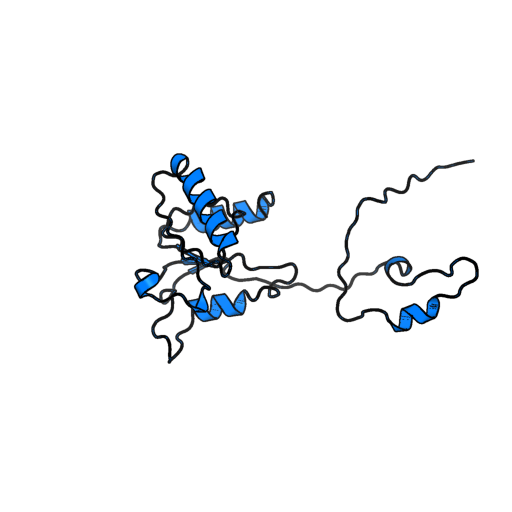39 0.183 13.297 1.00 87.00 87 ALA A CA 1
ATOM 646 C C . ALA A 1 87 ? -13.585 -0.045 12.431 1.00 87.00 87 ALA A C 1
ATOM 648 O O . ALA A 1 87 ? -13.936 -1.184 12.123 1.00 87.00 87 ALA A O 1
ATOM 649 N N . ASP A 1 88 ? -14.243 1.042 12.041 1.00 87.25 88 ASP A N 1
ATOM 650 C CA . ASP A 1 88 ? -15.332 1.019 11.060 1.00 87.25 88 ASP A CA 1
ATOM 651 C C . ASP A 1 88 ? -14.781 1.040 9.632 1.00 87.25 88 ASP A C 1
ATOM 653 O O . ASP A 1 88 ? -15.374 0.465 8.722 1.00 87.25 88 ASP A O 1
ATOM 657 N N . ILE A 1 89 ? -13.635 1.702 9.451 1.00 87.88 89 ILE A N 1
ATOM 658 C CA . ILE A 1 89 ? -13.001 1.920 8.156 1.00 87.88 89 ILE A CA 1
ATOM 659 C C . ILE A 1 89 ? -11.519 1.594 8.260 1.00 87.88 89 ILE A C 1
ATOM 661 O O . ILE A 1 89 ? -10.840 2.060 9.172 1.00 87.88 89 ILE A O 1
ATOM 665 N N . LEU A 1 90 ? -11.018 0.829 7.300 1.00 87.81 90 LEU A N 1
ATOM 666 C CA . LEU A 1 90 ? -9.606 0.566 7.085 1.00 87.81 90 LEU A CA 1
ATOM 667 C C . LEU A 1 90 ? -9.131 1.326 5.847 1.00 87.81 90 LEU A C 1
ATOM 669 O O . LEU A 1 90 ? -9.675 1.151 4.764 1.00 87.81 90 LEU A O 1
ATOM 673 N N . VAL A 1 91 ? -8.098 2.142 5.993 1.00 87.31 91 VAL A N 1
ATOM 674 C CA . VAL A 1 91 ? -7.460 2.883 4.903 1.00 87.31 91 VAL A CA 1
ATOM 675 C C . VAL A 1 91 ? -6.048 2.352 4.727 1.00 87.31 91 VAL A C 1
ATOM 677 O O . VAL A 1 91 ? -5.331 2.157 5.708 1.00 87.31 91 VAL A O 1
ATOM 680 N N . THR A 1 92 ? -5.625 2.135 3.487 1.00 86.31 92 THR A N 1
ATOM 681 C CA . THR A 1 92 ? -4.224 1.836 3.185 1.00 86.31 92 THR A CA 1
ATOM 682 C C . THR A 1 92 ? -3.769 2.567 1.935 1.00 86.31 92 THR A C 1
ATOM 684 O O . THR A 1 92 ? -4.550 2.804 1.012 1.00 86.31 92 THR A O 1
ATOM 687 N N . GLU A 1 93 ? -2.487 2.904 1.918 1.00 86.62 93 GLU A N 1
ATOM 688 C CA . GLU A 1 93 ? -1.765 3.367 0.741 1.00 86.62 93 GLU A CA 1
ATOM 689 C C . GLU A 1 93 ? -0.401 2.672 0.693 1.00 86.62 93 GLU A C 1
ATOM 691 O O . GLU A 1 93 ? 0.650 3.291 0.662 1.00 86.62 93 GLU A O 1
ATOM 696 N N . THR A 1 94 ? -0.436 1.343 0.750 1.00 81.25 94 THR A N 1
ATOM 697 C CA . THR A 1 94 ? 0.746 0.469 0.674 1.00 81.25 94 THR A CA 1
ATOM 698 C C . THR A 1 94 ? 0.925 -0.068 -0.744 1.00 81.25 94 THR A C 1
ATOM 700 O O . THR A 1 94 ? 1.126 -1.259 -0.966 1.00 81.25 94 THR A O 1
ATOM 703 N N . PHE A 1 95 ? 0.757 0.806 -1.737 1.00 86.06 95 PHE A N 1
ATOM 704 C CA . PHE A 1 95 ? 0.846 0.445 -3.149 1.00 86.06 95 PHE A CA 1
ATOM 705 C C . PHE A 1 95 ? 2.167 0.956 -3.724 1.00 86.06 95 PHE A C 1
ATOM 707 O O . PHE A 1 95 ? 2.500 2.131 -3.583 1.00 86.06 95 PHE A O 1
ATOM 714 N N . GLY A 1 96 ? 2.916 0.067 -4.372 1.00 84.81 96 GLY A N 1
ATOM 715 C CA . GLY A 1 96 ? 4.150 0.414 -5.073 1.00 84.81 96 GLY A CA 1
ATOM 716 C C . GLY A 1 96 ? 3.911 0.651 -6.563 1.00 84.81 96 GLY A C 1
ATOM 717 O O . GLY A 1 96 ? 2.778 0.775 -7.027 1.00 84.81 96 GLY A O 1
ATOM 718 N N . THR A 1 97 ? 4.995 0.645 -7.344 1.00 87.50 97 THR A N 1
ATOM 719 C CA . THR A 1 97 ? 4.915 0.636 -8.819 1.00 87.50 97 THR A CA 1
ATOM 720 C C . THR A 1 97 ? 4.119 -0.566 -9.329 1.00 87.50 97 THR A C 1
ATOM 722 O O . THR A 1 97 ? 3.311 -0.437 -10.245 1.00 87.50 97 THR A O 1
ATOM 725 N N . MET A 1 98 ? 4.321 -1.727 -8.704 1.00 89.81 98 MET A N 1
ATOM 726 C CA . MET A 1 98 ? 3.427 -2.873 -8.834 1.00 89.81 98 MET A CA 1
ATOM 727 C C . MET A 1 98 ? 2.358 -2.770 -7.752 1.00 89.81 98 MET A C 1
ATOM 729 O O . MET A 1 98 ? 2.696 -2.587 -6.579 1.00 89.81 98 MET A O 1
ATOM 733 N N . LEU A 1 99 ? 1.088 -2.966 -8.118 1.00 90.00 99 LEU A N 1
ATOM 734 C CA . LEU A 1 99 ? -0.049 -2.806 -7.204 1.00 90.00 99 LEU A CA 1
ATOM 735 C C . LEU A 1 99 ? 0.126 -3.604 -5.902 1.00 90.00 99 LEU A C 1
ATOM 737 O O . LEU A 1 99 ? -0.254 -3.142 -4.836 1.00 90.00 99 LEU A O 1
ATOM 741 N N . LEU A 1 100 ? 0.719 -4.796 -5.977 1.00 89.94 100 LEU A N 1
ATOM 742 C CA . LEU A 1 100 ? 0.914 -5.691 -4.832 1.00 89.94 100 LEU A CA 1
ATOM 743 C C . LEU A 1 100 ? 2.367 -5.761 -4.338 1.00 89.94 100 LEU A C 1
ATOM 745 O O . LEU A 1 100 ? 2.667 -6.584 -3.475 1.00 89.94 100 LEU A O 1
ATOM 749 N N . GLY A 1 101 ? 3.258 -4.921 -4.875 1.00 85.19 101 GLY A N 1
ATOM 750 C CA . GLY A 1 101 ? 4.702 -4.993 -4.624 1.00 85.19 101 GLY A CA 1
ATOM 751 C C . GLY A 1 101 ? 5.096 -4.784 -3.161 1.00 85.19 101 GLY A C 1
ATOM 752 O O . GLY A 1 101 ? 6.044 -5.405 -2.699 1.00 85.19 101 GLY A O 1
ATOM 753 N N . GLU A 1 102 ? 4.320 -3.992 -2.418 1.00 83.12 102 GLU A N 1
ATOM 754 C CA . GLU A 1 102 ? 4.594 -3.650 -1.011 1.00 83.12 102 GLU A CA 1
ATOM 755 C C . GLU A 1 102 ? 3.723 -4.456 -0.025 1.00 83.12 102 GLU A C 1
ATOM 757 O O . GLU A 1 102 ? 3.551 -4.096 1.137 1.00 83.12 102 GLU A O 1
ATOM 762 N N . GLY A 1 103 ? 3.119 -5.563 -0.476 1.00 83.19 103 GLY A N 1
ATOM 763 C CA . GLY A 1 103 ? 2.385 -6.469 0.411 1.00 83.19 103 GLY A CA 1
ATOM 764 C C . GLY A 1 103 ? 1.011 -5.968 0.875 1.00 83.19 103 GLY A C 1
ATOM 765 O O . GLY A 1 103 ? 0.493 -6.485 1.867 1.00 83.19 103 GLY A O 1
ATOM 766 N N . ALA A 1 104 ? 0.382 -5.030 0.154 1.00 84.50 104 ALA A N 1
ATOM 767 C CA . ALA A 1 104 ? -0.943 -4.486 0.482 1.00 84.50 104 ALA A CA 1
ATOM 768 C C . ALA A 1 104 ? -1.978 -5.569 0.839 1.00 84.50 104 ALA A C 1
ATOM 770 O O . ALA A 1 104 ? -2.645 -5.480 1.870 1.00 84.50 104 ALA A O 1
ATOM 771 N N . LEU A 1 105 ? -2.085 -6.636 0.033 1.00 87.88 105 LEU A N 1
ATOM 772 C CA . LEU A 1 105 ? -3.021 -7.736 0.307 1.00 87.88 105 LEU A CA 1
ATOM 773 C C . LEU A 1 105 ? -2.699 -8.486 1.600 1.00 87.88 105 LEU A C 1
ATOM 775 O O . LEU A 1 105 ? -3.626 -8.887 2.300 1.00 87.88 105 LEU A O 1
ATOM 779 N N . THR A 1 106 ? -1.424 -8.657 1.943 1.00 85.38 106 THR A N 1
ATOM 780 C CA . THR A 1 106 ? -1.003 -9.337 3.175 1.00 85.38 106 THR A CA 1
ATOM 781 C C . THR A 1 106 ? -1.486 -8.569 4.401 1.00 85.38 106 THR A C 1
ATOM 783 O O . THR A 1 106 ? -2.115 -9.149 5.287 1.00 85.38 106 THR A O 1
ATOM 786 N N . PHE A 1 107 ? -1.251 -7.255 4.435 1.00 83.69 107 PHE A N 1
ATOM 787 C CA . PHE A 1 107 ? -1.635 -6.412 5.568 1.00 83.69 107 PHE A CA 1
ATOM 788 C C . PHE A 1 107 ? -3.144 -6.167 5.642 1.00 83.69 107 PHE A C 1
ATOM 790 O O . PHE A 1 107 ? -3.712 -6.168 6.735 1.00 83.69 107 PHE A O 1
ATOM 797 N N . LEU A 1 108 ? -3.810 -6.006 4.495 1.00 87.44 108 LEU A N 1
ATOM 798 C CA . LEU A 1 108 ? -5.268 -5.884 4.433 1.00 87.44 108 LEU A CA 1
ATOM 799 C C . LEU A 1 108 ? -5.965 -7.164 4.902 1.00 87.44 108 LEU A C 1
ATOM 801 O O . LEU A 1 108 ? -6.915 -7.091 5.682 1.00 87.44 108 LEU A O 1
ATOM 805 N N . SER A 1 109 ? -5.490 -8.329 4.452 1.00 87.50 109 SER A N 1
ATOM 806 C CA . SER A 1 109 ? -6.075 -9.616 4.841 1.00 87.50 109 SER A CA 1
ATOM 807 C C . SER A 1 109 ? -5.901 -9.853 6.335 1.00 87.50 109 SER A C 1
ATOM 809 O O . SER A 1 109 ? -6.864 -10.212 7.000 1.00 87.50 109 SER A O 1
ATOM 811 N N . ASP A 1 110 ? -4.727 -9.557 6.895 1.00 86.25 110 ASP A N 1
ATOM 812 C CA . ASP A 1 110 ? -4.487 -9.691 8.333 1.00 86.25 110 ASP A CA 1
ATOM 813 C C . ASP A 1 110 ? -5.376 -8.764 9.186 1.00 86.25 110 ASP A C 1
ATOM 815 O O . ASP A 1 110 ? -5.984 -9.203 10.161 1.00 86.25 110 ASP A O 1
ATOM 819 N N . ALA A 1 111 ? -5.546 -7.503 8.777 1.00 85.94 111 ALA A N 1
ATOM 820 C CA . ALA A 1 111 ? -6.419 -6.560 9.479 1.00 85.94 111 ALA A CA 1
ATOM 821 C C . ALA A 1 111 ? -7.914 -6.940 9.409 1.00 85.94 111 ALA A C 1
ATOM 823 O O . ALA A 1 111 ? -8.695 -6.542 10.284 1.00 85.94 111 ALA A O 1
ATOM 824 N N . ARG A 1 112 ? -8.316 -7.709 8.386 1.00 87.50 112 ARG A N 1
ATOM 825 C CA . ARG A 1 112 ? -9.699 -8.145 8.134 1.00 87.50 112 ARG A CA 1
ATOM 826 C C . ARG A 1 112 ? -10.028 -9.534 8.694 1.00 87.50 112 ARG A C 1
ATOM 828 O O . ARG A 1 112 ? -11.137 -9.741 9.186 1.00 87.50 112 ARG A O 1
ATOM 835 N N . GLU A 1 113 ? -9.126 -10.508 8.601 1.00 80.50 113 GLU A N 1
ATOM 836 C CA . GLU A 1 113 ? -9.430 -11.937 8.794 1.00 80.50 113 GLU A CA 1
ATOM 837 C C . GLU A 1 113 ? -9.135 -12.477 10.193 1.00 80.50 113 GLU A C 1
ATOM 839 O O . GLU A 1 113 ? -8.084 -12.224 10.782 1.00 80.50 113 GLU A O 1
ATOM 844 N N . LYS A 1 114 ? -10.095 -13.233 10.752 1.00 62.91 114 LYS A N 1
ATOM 845 C CA . LYS A 1 114 ? -9.921 -13.889 12.059 1.00 62.91 114 LYS A CA 1
ATOM 846 C C . LYS A 1 114 ? -8.770 -14.868 11.909 1.00 62.91 114 LYS A C 1
ATOM 848 O O . LYS A 1 114 ? -8.866 -15.770 11.087 1.00 62.91 114 LYS A O 1
ATOM 853 N N . ARG A 1 115 ? -7.716 -14.720 12.706 1.00 58.56 115 ARG A N 1
ATOM 854 C CA . ARG A 1 115 ? -6.740 -15.795 12.885 1.00 58.56 115 ARG A CA 1
ATOM 855 C C . ARG A 1 115 ? -7.063 -16.499 14.190 1.00 58.56 115 ARG A C 1
ATOM 857 O O . ARG A 1 115 ? -7.143 -15.847 15.232 1.00 58.56 115 ARG A O 1
ATOM 864 N N . ASP A 1 116 ? -7.207 -17.818 14.129 1.00 53.50 116 ASP A N 1
ATOM 865 C CA . ASP A 1 116 ? -7.600 -18.672 15.259 1.00 53.50 116 ASP A CA 1
ATOM 866 C C . ASP A 1 116 ? -6.716 -18.483 16.505 1.00 53.50 116 ASP A C 1
ATOM 868 O O . ASP A 1 116 ? -7.165 -18.683 17.629 1.00 53.50 116 ASP A O 1
ATOM 872 N N . SER A 1 117 ? -5.477 -18.019 16.322 1.00 55.16 117 SER A N 1
ATOM 873 C CA . SER A 1 117 ? -4.489 -17.786 17.378 1.00 55.16 117 SER A CA 1
ATOM 874 C C . SER A 1 117 ? -4.354 -16.332 17.864 1.00 55.16 117 SER A C 1
ATOM 876 O O . SER A 1 117 ? -3.645 -16.102 18.841 1.00 55.16 117 SER A O 1
ATOM 878 N N . LYS A 1 118 ? -5.010 -15.343 17.232 1.00 56.25 118 LYS A N 1
ATOM 879 C CA . LYS A 1 118 ? -4.905 -13.905 17.594 1.00 56.25 118 LYS A CA 1
ATOM 880 C C . LYS A 1 118 ? -6.236 -13.223 17.947 1.00 56.25 118 LYS A C 1
ATOM 882 O O . LYS A 1 118 ? -6.256 -12.029 18.232 1.00 56.25 118 LYS A O 1
ATOM 887 N N . GLY A 1 119 ? -7.342 -13.966 17.982 1.00 61.22 119 GLY A N 1
ATOM 888 C CA . GLY A 1 119 ? -8.649 -13.439 18.372 1.00 61.22 119 GLY A CA 1
ATOM 889 C C . GLY A 1 119 ? -9.328 -12.602 17.282 1.00 61.22 119 GLY A C 1
ATOM 890 O O . GLY A 1 119 ? -9.144 -12.807 16.082 1.00 61.22 119 GLY A O 1
ATOM 891 N N . ASP A 1 120 ? -10.196 -11.682 17.700 1.00 71.31 120 ASP A N 1
ATOM 892 C CA . ASP A 1 120 ? -10.909 -10.792 16.792 1.00 71.31 120 ASP A CA 1
ATOM 893 C C . ASP A 1 120 ? -9.958 -9.709 16.233 1.00 71.31 120 ASP A C 1
ATOM 895 O O . ASP A 1 120 ? -9.513 -8.837 16.961 1.00 71.31 120 ASP A O 1
ATOM 899 N N . ARG A 1 121 ? -9.662 -9.744 14.930 1.00 81.75 121 ARG A N 1
ATOM 900 C CA . ARG A 1 121 ? -8.918 -8.706 14.170 1.00 81.75 121 ARG A CA 1
ATOM 901 C C . ARG A 1 121 ? -9.546 -7.303 14.137 1.00 81.75 121 ARG A C 1
ATOM 903 O O . ARG A 1 121 ? -10.641 -7.086 14.655 1.00 81.75 121 ARG A O 1
ATOM 910 N N . LEU A 1 122 ? -8.819 -6.370 13.511 1.00 86.56 122 LEU A N 1
ATOM 911 C CA . LEU A 1 122 ? -8.917 -4.914 13.649 1.00 86.56 122 LEU A CA 1
ATOM 912 C C . LEU A 1 122 ? -10.150 -4.263 13.004 1.00 86.56 122 LEU A C 1
ATOM 914 O O . LEU A 1 122 ? -10.595 -3.227 13.497 1.00 86.56 122 LEU A O 1
ATOM 918 N N . LEU A 1 123 ? -10.708 -4.829 11.932 1.00 89.38 123 LEU A N 1
ATOM 919 C CA . LEU A 1 123 ? -11.882 -4.275 11.241 1.00 89.38 123 LEU A CA 1
ATOM 920 C C . LEU A 1 123 ? -13.190 -4.907 11.748 1.00 89.38 123 LEU A C 1
ATOM 922 O O . LEU A 1 123 ? -13.258 -6.116 11.991 1.00 89.38 123 LEU A O 1
ATOM 926 N N . LYS A 1 124 ? -14.243 -4.095 11.914 1.00 89.38 124 LYS A N 1
ATOM 927 C CA . LYS A 1 124 ? -15.602 -4.588 12.201 1.00 89.38 124 LYS A CA 1
ATOM 928 C C . LYS A 1 124 ? -16.109 -5.480 11.071 1.00 89.38 124 LYS A C 1
ATOM 930 O O . LYS A 1 124 ? -15.729 -5.330 9.913 1.00 89.38 124 LYS A O 1
ATOM 935 N N . GLU A 1 125 ? -17.009 -6.395 11.411 1.00 87.44 125 GLU A N 1
ATOM 936 C CA . GLU A 1 125 ? -17.781 -7.102 10.392 1.00 87.44 125 GLU A CA 1
ATOM 937 C C . GLU A 1 125 ? -18.611 -6.083 9.598 1.00 87.44 125 GLU A C 1
ATOM 939 O O . GLU A 1 125 ? -19.237 -5.205 10.190 1.00 87.44 125 GLU A O 1
ATOM 944 N N . GLY A 1 126 ? -18.534 -6.139 8.266 1.00 86.94 126 GLY A N 1
ATOM 945 C CA . GLY A 1 126 ? -19.120 -5.120 7.387 1.00 86.94 126 GLY A CA 1
ATOM 946 C C . GLY A 1 126 ? -18.373 -3.777 7.354 1.00 86.94 126 GLY A C 1
ATOM 947 O O . GLY A 1 126 ? -18.863 -2.840 6.730 1.00 86.94 126 GLY A O 1
ATOM 948 N N . GLY A 1 127 ? -17.206 -3.663 8.000 1.00 89.25 127 GLY A N 1
ATOM 949 C CA . GLY A 1 127 ? -16.373 -2.463 7.933 1.00 89.25 127 GLY A CA 1
ATOM 950 C C . GLY A 1 127 ? -15.871 -2.176 6.514 1.00 89.25 127 GLY A C 1
ATOM 951 O O . GLY A 1 127 ? -15.646 -3.089 5.717 1.00 89.25 127 GLY A O 1
ATOM 952 N N . GLN A 1 128 ? -15.687 -0.897 6.196 1.00 91.12 128 GLN A N 1
ATOM 953 C CA . GLN A 1 128 ? -15.282 -0.441 4.867 1.00 91.12 128 GLN A CA 1
ATOM 954 C C . GLN A 1 128 ? -13.759 -0.494 4.703 1.00 91.12 128 GLN A C 1
ATOM 956 O O . GLN A 1 128 ? -13.017 -0.192 5.634 1.00 91.12 128 GLN A O 1
ATOM 961 N N . ILE A 1 129 ? -13.283 -0.820 3.502 1.00 91.06 129 ILE A N 1
ATOM 962 C CA . ILE A 1 129 ? -11.867 -0.712 3.130 1.00 91.06 129 ILE A CA 1
ATOM 963 C C . ILE A 1 129 ? -11.730 0.355 2.041 1.00 91.06 129 ILE A C 1
ATOM 965 O O . ILE A 1 129 ? -12.529 0.395 1.105 1.00 91.06 129 ILE A O 1
ATOM 969 N N . ILE A 1 130 ? -10.740 1.237 2.178 1.00 89.75 130 ILE A N 1
ATOM 970 C CA . ILE A 1 130 ? -10.422 2.300 1.224 1.00 89.75 130 ILE A CA 1
ATOM 971 C C . ILE A 1 130 ? -8.951 2.158 0.785 1.00 89.75 130 ILE A C 1
ATOM 973 O O . ILE A 1 130 ? -8.059 2.244 1.636 1.00 89.75 130 ILE A O 1
ATOM 977 N N . PRO A 1 131 ? -8.677 1.999 -0.525 1.00 91.19 131 PRO A N 1
ATOM 978 C CA . PRO A 1 131 ? -9.651 1.802 -1.605 1.00 91.19 131 PRO A CA 1
ATOM 979 C C . PRO A 1 131 ? -10.377 0.449 -1.495 1.00 91.19 131 PRO A C 1
ATOM 981 O O . PRO A 1 131 ? -9.854 -0.504 -0.924 1.00 91.19 131 PRO A O 1
ATOM 984 N N . ALA A 1 132 ? -11.579 0.352 -2.073 1.00 92.00 132 ALA A N 1
ATOM 985 C CA . ALA A 1 132 ? -12.379 -0.880 -2.046 1.00 92.00 132 ALA A CA 1
ATOM 986 C C . ALA A 1 132 ? -11.802 -2.003 -2.933 1.00 92.00 132 ALA A C 1
ATOM 988 O O . ALA A 1 132 ? -12.161 -3.168 -2.772 1.00 92.00 132 ALA A O 1
ATOM 989 N N . GLY A 1 133 ? -10.913 -1.661 -3.869 1.00 92.75 133 GLY A N 1
ATOM 990 C CA . GLY A 1 133 ? -10.252 -2.601 -4.765 1.00 92.75 133 GLY A CA 1
ATOM 991 C C . GLY A 1 133 ? -9.187 -1.922 -5.623 1.00 92.75 133 GLY A C 1
ATOM 992 O O . GLY A 1 133 ? -9.004 -0.707 -5.564 1.00 92.75 133 GLY A O 1
ATOM 993 N N . GLY A 1 134 ? -8.497 -2.723 -6.430 1.00 92.19 134 GLY A N 1
ATOM 994 C CA . GLY A 1 134 ? -7.492 -2.269 -7.386 1.00 92.19 134 GLY A CA 1
ATOM 995 C C . GLY A 1 134 ? -7.360 -3.261 -8.540 1.00 92.19 134 GLY A C 1
ATOM 996 O O . GLY A 1 134 ? -7.706 -4.433 -8.398 1.00 92.19 134 GLY A O 1
ATOM 997 N N . CYS A 1 135 ? -6.878 -2.787 -9.687 1.00 95.69 135 CYS A N 1
ATOM 998 C CA . CYS A 1 135 ? -6.675 -3.593 -10.888 1.00 95.69 135 CYS A CA 1
ATOM 999 C C . CYS A 1 135 ? -5.263 -3.346 -11.428 1.00 95.69 135 CYS A C 1
ATOM 1001 O O . CYS A 1 135 ? -4.880 -2.197 -11.643 1.00 95.69 135 CYS A O 1
ATOM 1003 N N . GLN A 1 136 ? -4.490 -4.418 -11.614 1.00 94.75 136 GLN A N 1
ATOM 1004 C CA . GLN A 1 136 ? -3.178 -4.358 -12.252 1.00 94.75 136 GLN A CA 1
ATOM 1005 C C . GLN A 1 136 ? -3.355 -4.581 -13.752 1.00 94.75 136 GLN A C 1
ATOM 1007 O O . GLN A 1 136 ? -3.908 -5.597 -14.171 1.00 94.75 136 GLN A O 1
ATOM 1012 N N . TYR A 1 137 ? -2.848 -3.646 -14.547 1.00 95.31 137 TYR A N 1
ATOM 1013 C CA . TYR A 1 137 ? -2.865 -3.742 -16.001 1.00 95.31 137 TYR A CA 1
ATOM 1014 C C . TYR A 1 137 ? -1.520 -4.234 -16.523 1.00 95.31 137 TYR A C 1
ATOM 1016 O O . TYR A 1 137 ? -0.474 -4.007 -15.908 1.00 95.31 137 TYR A O 1
ATOM 1024 N N . VAL A 1 138 ? -1.573 -4.883 -17.682 1.00 95.19 138 VAL A N 1
ATOM 1025 C CA . VAL A 1 138 ? -0.417 -5.258 -18.491 1.00 95.19 138 VAL A CA 1
ATOM 1026 C C . VAL A 1 138 ? -0.746 -4.965 -19.950 1.00 95.19 138 VAL A C 1
ATOM 1028 O O . VAL A 1 138 ? -1.867 -5.200 -20.400 1.00 95.19 138 VAL A O 1
ATOM 1031 N N . THR A 1 139 ? 0.221 -4.427 -20.683 1.00 95.44 139 THR A N 1
ATOM 1032 C CA . THR A 1 139 ? 0.128 -4.229 -22.130 1.00 95.44 139 THR A CA 1
ATOM 1033 C C . THR A 1 139 ? 1.480 -4.513 -22.756 1.00 95.44 139 THR A C 1
ATOM 1035 O O . THR A 1 139 ? 2.516 -4.304 -22.126 1.00 95.44 139 THR A O 1
ATOM 1038 N N . LEU A 1 140 ? 1.471 -4.974 -24.002 1.00 95.31 140 LEU A N 1
ATOM 1039 C CA . LEU A 1 140 ? 2.687 -5.050 -24.798 1.00 95.31 140 LEU A CA 1
ATOM 1040 C C . LEU A 1 140 ? 3.039 -3.648 -25.294 1.00 95.31 140 LEU A C 1
ATOM 1042 O O . LEU A 1 140 ? 2.157 -2.887 -25.701 1.00 95.31 140 LEU A O 1
ATOM 1046 N N . VAL A 1 141 ? 4.325 -3.318 -25.251 1.00 90.50 141 VAL A N 1
ATOM 1047 C CA . VAL A 1 141 ? 4.873 -2.065 -25.769 1.00 90.50 141 VAL A CA 1
ATOM 1048 C C . VAL A 1 141 ? 6.020 -2.387 -26.716 1.00 90.50 141 VAL A C 1
ATOM 1050 O O . VAL A 1 141 ? 6.800 -3.301 -26.461 1.00 90.50 141 VAL A O 1
ATOM 1053 N N . GLN A 1 142 ? 6.118 -1.645 -27.816 1.00 90.25 142 GLN A N 1
ATOM 1054 C CA . GLN A 1 142 ? 7.276 -1.702 -28.699 1.00 90.25 142 GLN A CA 1
ATOM 1055 C C . GLN A 1 142 ? 8.237 -0.578 -28.317 1.00 90.25 142 GLN A C 1
ATOM 1057 O O . GLN A 1 142 ? 7.828 0.575 -28.187 1.00 90.25 142 GLN A O 1
ATOM 1062 N N . MET A 1 143 ? 9.513 -0.915 -28.148 1.00 85.56 143 MET A N 1
ATOM 1063 C CA . MET A 1 143 ? 10.583 0.038 -27.859 1.00 85.56 143 MET A CA 1
ATOM 1064 C C . MET A 1 143 ? 11.734 -0.170 -28.841 1.00 85.56 143 MET A C 1
ATOM 1066 O O . MET A 1 143 ? 11.870 -1.246 -29.421 1.00 85.56 143 MET A O 1
ATOM 1070 N N . SER A 1 144 ? 12.548 0.867 -29.045 1.00 86.25 144 SER A N 1
ATOM 1071 C CA . SER A 1 144 ? 13.757 0.756 -29.866 1.00 86.25 144 SER A CA 1
ATOM 1072 C C . SER A 1 144 ? 14.737 -0.235 -29.237 1.00 86.25 144 SER A C 1
ATOM 1074 O O . SER A 1 144 ? 14.971 -0.183 -28.029 1.00 86.25 144 SER A O 1
ATOM 1076 N N . GLU A 1 145 ? 15.350 -1.089 -30.057 1.00 82.31 145 GLU A N 1
ATOM 1077 C CA . GLU A 1 145 ? 16.389 -2.037 -29.627 1.00 82.31 145 GLU A CA 1
ATOM 1078 C C . GLU A 1 145 ? 17.574 -1.325 -28.963 1.00 82.31 145 GLU A C 1
ATOM 1080 O O . GLU A 1 145 ? 18.162 -1.853 -28.026 1.00 82.31 145 GLU A O 1
ATOM 1085 N N . ALA A 1 146 ? 17.848 -0.071 -29.343 1.00 80.88 146 ALA A N 1
ATOM 1086 C CA . ALA A 1 146 ? 18.912 0.745 -28.755 1.00 80.88 146 ALA A CA 1
ATOM 1087 C C . ALA A 1 146 ? 18.758 0.997 -27.239 1.00 80.88 146 ALA A C 1
ATOM 1089 O O . ALA A 1 146 ? 19.696 1.471 -26.603 1.00 80.88 146 ALA A O 1
ATOM 1090 N N . VAL A 1 147 ? 17.584 0.722 -26.657 1.00 79.75 147 VAL A N 1
ATOM 1091 C CA . VAL A 1 147 ? 17.339 0.852 -25.211 1.00 79.75 147 VAL A CA 1
ATOM 1092 C C . VAL A 1 147 ? 17.996 -0.282 -24.416 1.00 79.75 147 VAL A C 1
ATOM 1094 O O . VAL A 1 147 ? 18.336 -0.086 -23.251 1.00 79.75 147 VAL A O 1
ATOM 1097 N N . TRP A 1 148 ? 18.179 -1.460 -25.018 1.00 81.06 148 TRP A N 1
ATOM 1098 C CA . TRP A 1 148 ? 18.631 -2.665 -24.310 1.00 81.06 148 TRP A CA 1
ATOM 1099 C C . TRP A 1 148 ? 19.713 -3.471 -25.043 1.00 81.06 148 TRP A C 1
ATOM 1101 O O . TRP A 1 148 ? 20.382 -4.276 -24.402 1.00 81.06 148 TRP A O 1
ATOM 1111 N N . SER A 1 149 ? 19.939 -3.231 -26.337 1.00 85.00 149 SER A N 1
ATOM 1112 C CA . SER A 1 149 ? 21.055 -3.791 -27.106 1.00 85.00 149 SER A CA 1
ATOM 1113 C C . SER A 1 149 ? 22.167 -2.738 -27.256 1.00 85.00 149 SER A C 1
ATOM 1115 O O . SER A 1 149 ? 21.949 -1.683 -27.869 1.00 85.00 149 SER A O 1
ATOM 1117 N N . PRO A 1 150 ? 23.361 -2.963 -26.673 1.00 87.00 150 PRO A N 1
ATOM 1118 C CA . PRO A 1 150 ? 24.467 -2.024 -26.792 1.00 87.00 150 PRO A CA 1
ATOM 1119 C C . PRO A 1 150 ? 25.084 -2.085 -28.201 1.00 87.00 150 PRO A C 1
ATOM 1121 O O . PRO A 1 150 ? 25.461 -3.164 -28.666 1.00 87.00 150 PRO A O 1
ATOM 1124 N N . PRO A 1 151 ? 25.286 -0.940 -28.882 1.00 88.44 151 PRO A N 1
ATOM 1125 C CA . PRO A 1 151 ? 25.937 -0.942 -30.184 1.00 88.44 151 PRO A CA 1
ATOM 1126 C C . PRO A 1 151 ? 27.424 -1.318 -30.056 1.00 88.44 151 PRO A C 1
ATOM 1128 O O . PRO A 1 151 ? 28.030 -1.122 -28.997 1.00 88.44 151 PRO A O 1
ATOM 1131 N N . PRO A 1 152 ? 28.071 -1.776 -31.144 1.00 91.62 152 PRO A N 1
ATOM 1132 C CA . PRO A 1 152 ? 29.520 -1.918 -31.179 1.00 91.62 152 PRO A CA 1
ATOM 1133 C C . PRO A 1 152 ? 30.214 -0.604 -30.808 1.00 91.62 152 PRO A C 1
ATOM 1135 O O . PRO A 1 152 ? 29.787 0.480 -31.214 1.00 91.62 152 PRO A O 1
ATOM 1138 N N . TRP A 1 153 ? 31.329 -0.686 -30.085 1.00 93.88 153 TRP A N 1
ATOM 1139 C CA . TRP A 1 153 ? 32.048 0.501 -29.628 1.00 93.88 153 TRP A CA 1
ATOM 1140 C C . TRP A 1 153 ? 33.539 0.375 -29.905 1.00 93.88 153 TRP A C 1
ATOM 1142 O O . TRP A 1 153 ? 34.170 -0.573 -29.461 1.00 93.88 153 TRP A O 1
ATOM 1152 N N . ARG A 1 154 ? 34.124 1.324 -30.652 1.00 94.19 154 ARG A N 1
ATOM 1153 C CA . ARG A 1 154 ? 35.570 1.371 -30.978 1.00 94.19 154 ARG A CA 1
ATOM 1154 C C . ARG A 1 154 ? 36.156 0.044 -31.497 1.00 94.19 154 ARG A C 1
ATOM 1156 O O . ARG A 1 154 ? 37.273 -0.322 -31.152 1.00 94.19 154 ARG A O 1
ATOM 1163 N N . GLY A 1 155 ? 35.400 -0.665 -32.335 1.00 94.56 155 GLY A N 1
ATOM 1164 C CA . GLY A 1 155 ? 35.812 -1.954 -32.902 1.00 94.56 155 GLY A CA 1
ATOM 1165 C C . GLY A 1 155 ? 35.546 -3.167 -32.003 1.00 94.56 155 GLY A C 1
ATOM 1166 O O . GLY A 1 155 ? 35.779 -4.291 -32.438 1.00 94.56 155 GLY A O 1
ATOM 1167 N N . PHE A 1 156 ? 35.020 -2.973 -30.791 1.00 94.75 156 PHE A N 1
ATOM 1168 C CA . PHE A 1 156 ? 34.543 -4.060 -29.940 1.00 94.75 156 PHE A CA 1
ATOM 1169 C C . PHE A 1 156 ? 33.112 -4.449 -30.324 1.00 94.75 156 PHE A C 1
ATOM 1171 O O . PHE A 1 156 ? 32.219 -3.599 -30.366 1.00 94.75 156 PHE A O 1
ATOM 1178 N N . ASN A 1 157 ? 32.898 -5.739 -30.588 1.00 92.50 157 ASN A N 1
ATOM 1179 C CA . ASN A 1 157 ? 31.567 -6.319 -30.736 1.00 92.50 157 ASN A CA 1
ATOM 1180 C C . ASN A 1 157 ? 30.997 -6.622 -29.342 1.00 92.50 157 ASN A C 1
ATOM 1182 O O . ASN A 1 157 ? 31.571 -7.430 -28.615 1.00 92.50 157 ASN A O 1
ATOM 1186 N N . LEU A 1 158 ? 29.886 -5.973 -28.989 1.00 92.56 158 LEU A N 1
ATOM 1187 C CA . LEU A 1 158 ? 29.230 -6.111 -27.686 1.00 92.56 158 LEU A CA 1
ATOM 1188 C C . LEU A 1 158 ? 27.965 -6.987 -27.723 1.00 92.56 158 LEU A C 1
ATOM 1190 O O . LEU A 1 158 ? 27.319 -7.132 -26.693 1.00 92.56 158 LEU A O 1
ATOM 1194 N N . SER A 1 159 ? 27.635 -7.603 -28.866 1.00 89.00 159 SER A N 1
ATOM 1195 C CA . SER A 1 159 ? 26.410 -8.415 -29.036 1.00 89.00 159 SER A CA 1
ATOM 1196 C C . SER A 1 159 ? 26.265 -9.556 -28.024 1.00 89.00 159 SER A C 1
ATOM 1198 O O . SER A 1 159 ? 25.157 -9.870 -27.623 1.00 89.00 159 SER A O 1
ATOM 1200 N N . GLN A 1 160 ? 27.363 -10.132 -27.525 1.00 90.56 160 GLN A N 1
ATOM 1201 C CA . GLN A 1 160 ? 27.301 -11.185 -26.497 1.00 90.56 160 GLN A CA 1
ATOM 1202 C C . GLN A 1 160 ? 26.740 -10.704 -25.147 1.00 90.56 160 GLN A C 1
ATOM 1204 O O . GLN A 1 160 ? 26.383 -11.524 -24.310 1.00 90.56 160 GLN A O 1
ATOM 1209 N N . LEU A 1 161 ? 26.657 -9.389 -24.906 1.00 88.75 161 LEU A N 1
ATOM 1210 C CA . LEU A 1 161 ? 25.993 -8.861 -23.711 1.00 88.75 161 LEU A CA 1
ATOM 1211 C C . LEU A 1 161 ? 24.468 -9.037 -23.770 1.00 88.75 161 LEU A C 1
ATOM 1213 O O . LEU A 1 161 ? 23.830 -9.020 -22.720 1.00 88.75 161 LEU A O 1
ATOM 1217 N N . GLU A 1 162 ? 23.892 -9.240 -24.958 1.00 87.19 162 GLU A N 1
ATOM 1218 C CA . GLU A 1 162 ? 22.460 -9.523 -25.130 1.00 87.19 162 GLU A CA 1
ATOM 1219 C C . GLU A 1 162 ? 22.061 -10.856 -24.489 1.00 87.19 162 GLU A C 1
ATOM 1221 O O . GLU A 1 162 ? 20.965 -10.970 -23.947 1.00 87.19 162 GLU A O 1
ATOM 1226 N N . ASP A 1 163 ? 22.976 -11.831 -24.434 1.00 89.94 163 ASP A N 1
ATOM 1227 C CA . ASP A 1 163 ? 22.742 -13.115 -23.759 1.00 89.94 163 ASP A CA 1
ATOM 1228 C C . ASP A 1 163 ? 22.510 -12.948 -22.243 1.00 89.94 163 ASP A C 1
ATOM 1230 O O . ASP A 1 163 ? 21.992 -13.849 -21.581 1.00 89.94 163 ASP A O 1
ATOM 1234 N N . LEU A 1 164 ? 22.898 -11.796 -21.682 1.00 89.69 164 LEU A N 1
ATOM 1235 C CA . LEU A 1 164 ? 22.720 -11.435 -20.274 1.00 89.69 164 LEU A CA 1
ATOM 1236 C C . LEU A 1 164 ? 21.532 -10.488 -20.045 1.00 89.69 164 LEU A C 1
ATOM 1238 O O . LEU A 1 164 ? 21.388 -9.959 -18.941 1.00 89.69 164 LEU A O 1
ATOM 1242 N N . GLN A 1 165 ? 20.699 -10.240 -21.061 1.00 86.56 165 GLN A N 1
ATOM 1243 C CA . GLN A 1 165 ? 19.547 -9.353 -20.937 1.00 86.56 165 GLN A CA 1
ATOM 1244 C C . GLN A 1 165 ? 18.587 -9.842 -19.842 1.00 86.56 165 GLN A C 1
ATOM 1246 O O . GLN A 1 165 ? 18.116 -10.982 -19.858 1.00 86.56 165 GLN A O 1
ATOM 1251 N N . ASP A 1 166 ? 18.241 -8.947 -18.913 1.00 87.12 166 ASP A N 1
ATOM 1252 C CA . ASP A 1 166 ? 17.211 -9.225 -17.916 1.00 87.12 166 ASP A CA 1
ATOM 1253 C C . ASP A 1 166 ? 15.827 -9.219 -18.583 1.00 87.12 166 ASP A C 1
ATOM 1255 O O . ASP A 1 166 ? 15.273 -8.176 -18.935 1.00 87.12 166 ASP A O 1
ATOM 1259 N N . THR A 1 167 ? 15.282 -10.418 -18.777 1.00 87.44 167 THR A N 1
ATOM 1260 C CA . THR A 1 167 ? 13.944 -10.656 -19.337 1.00 87.44 167 THR A CA 1
ATOM 1261 C C . THR A 1 167 ? 12.874 -10.834 -18.255 1.00 87.44 167 THR A C 1
ATOM 1263 O O . THR A 1 167 ? 11.719 -11.125 -18.568 1.00 87.44 167 THR A O 1
ATOM 1266 N N . VAL A 1 168 ? 13.240 -10.665 -16.979 1.00 83.94 168 VAL A N 1
ATOM 1267 C CA . VAL A 1 168 ? 12.383 -10.915 -15.812 1.00 83.94 168 VAL A CA 1
ATOM 1268 C C . VAL A 1 168 ? 12.040 -9.616 -15.088 1.00 83.94 168 VAL A C 1
ATOM 1270 O O . VAL A 1 168 ? 10.881 -9.407 -14.725 1.00 83.94 168 VAL A O 1
ATOM 1273 N N . TYR A 1 169 ? 13.017 -8.736 -14.880 1.00 71.75 169 TYR A N 1
ATOM 1274 C CA . TYR A 1 169 ? 12.831 -7.464 -14.199 1.00 71.75 169 TYR A CA 1
ATOM 1275 C C . TYR A 1 169 ? 13.476 -6.329 -14.988 1.00 71.75 169 TYR A C 1
ATOM 1277 O O . TYR A 1 169 ? 14.684 -6.119 -14.971 1.00 71.75 169 TYR A O 1
ATOM 1285 N N . TRP A 1 170 ? 12.639 -5.532 -15.646 1.00 66.38 170 TRP A N 1
ATOM 1286 C CA . TRP A 1 170 ? 13.090 -4.315 -16.298 1.00 66.38 170 TRP A CA 1
ATOM 1287 C C . TRP A 1 170 ? 12.241 -3.133 -15.850 1.00 66.38 170 TRP A C 1
ATOM 1289 O O . TRP A 1 170 ? 11.010 -3.160 -15.923 1.00 66.38 170 TRP A O 1
ATOM 1299 N N . LYS A 1 171 ? 12.913 -2.086 -15.375 1.00 62.94 171 LYS A N 1
ATOM 1300 C CA . LYS A 1 171 ? 12.294 -0.814 -15.026 1.00 62.94 171 LYS A CA 1
ATOM 1301 C C . LYS A 1 171 ? 12.786 0.232 -16.016 1.00 62.94 171 LYS A C 1
ATOM 1303 O O . LYS A 1 171 ? 13.973 0.538 -16.048 1.00 62.94 171 LYS A O 1
ATOM 1308 N N . ALA A 1 172 ? 11.867 0.777 -16.807 1.00 62.12 172 ALA A N 1
ATOM 1309 C CA . ALA A 1 172 ? 12.153 1.955 -17.610 1.00 62.12 172 ALA A CA 1
ATOM 1310 C C . ALA A 1 172 ? 12.399 3.137 -16.667 1.00 62.12 172 ALA A C 1
ATOM 1312 O O . ALA A 1 172 ? 11.458 3.625 -16.038 1.00 62.12 172 ALA A O 1
ATOM 1313 N N . ASP A 1 173 ? 13.637 3.606 -16.571 1.00 53.59 173 ASP A N 1
ATOM 1314 C CA . ASP A 1 173 ? 13.904 4.913 -15.987 1.00 53.59 173 ASP A CA 1
ATOM 1315 C C . ASP A 1 173 ? 13.764 5.955 -17.100 1.00 53.59 173 ASP A C 1
ATOM 1317 O O . ASP A 1 173 ? 14.548 6.011 -18.048 1.00 53.59 173 ASP A O 1
ATOM 1321 N N . SER A 1 174 ? 12.711 6.766 -17.018 1.00 44.25 174 SER A N 1
ATOM 1322 C CA . SER A 1 174 ? 12.526 7.911 -17.903 1.00 44.25 174 SER A CA 1
ATOM 1323 C C . SER A 1 174 ? 13.404 9.059 -17.413 1.00 44.25 174 SER A C 1
ATOM 1325 O O . SER A 1 174 ? 12.925 9.959 -16.720 1.00 44.25 174 SER A O 1
ATOM 1327 N N . ASP A 1 175 ? 14.694 9.025 -17.732 1.00 43.44 175 ASP A N 1
ATOM 1328 C CA . ASP A 1 175 ? 15.512 10.224 -17.595 1.00 43.44 175 ASP A CA 1
ATOM 1329 C C . ASP A 1 175 ? 15.244 11.131 -18.810 1.00 43.44 175 ASP A C 1
ATOM 1331 O O . ASP A 1 175 ? 15.768 10.929 -19.904 1.00 43.44 175 ASP A O 1
ATOM 1335 N N . ASP A 1 176 ? 14.379 12.132 -18.623 1.00 45.03 176 ASP A N 1
ATOM 1336 C CA . ASP A 1 176 ? 14.010 13.171 -19.609 1.00 45.03 176 ASP A CA 1
ATOM 1337 C C . ASP A 1 176 ? 15.161 14.181 -19.858 1.00 45.03 176 ASP A C 1
ATOM 1339 O O . ASP A 1 176 ? 14.968 15.320 -20.285 1.00 45.03 176 ASP A O 1
ATOM 1343 N N . SER A 1 177 ? 16.404 13.787 -19.563 1.00 40.25 177 SER A N 1
ATOM 1344 C CA . SER A 1 177 ? 17.595 14.636 -19.657 1.00 40.25 177 SER A CA 1
ATOM 1345 C C . SER A 1 177 ? 18.210 14.671 -21.065 1.00 40.25 177 SER A C 1
ATOM 1347 O O . SER A 1 177 ? 19.071 15.507 -21.345 1.00 40.25 177 SER A O 1
ATOM 1349 N N . THR A 1 178 ? 17.724 13.851 -22.006 1.00 40.03 178 THR A N 1
ATOM 1350 C CA . THR A 1 178 ? 18.187 13.830 -23.405 1.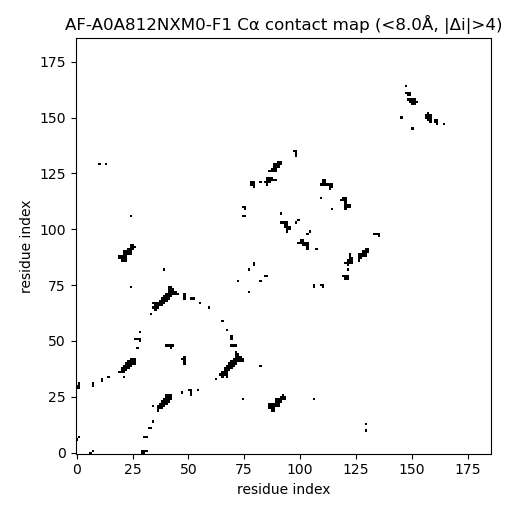00 40.03 178 THR A CA 1
ATOM 1351 C C . THR A 1 178 ? 17.179 14.451 -24.376 1.00 40.03 178 THR A C 1
ATOM 1353 O O . THR A 1 178 ? 16.799 13.868 -25.389 1.00 40.03 178 THR A O 1
ATOM 1356 N N . ARG A 1 179 ? 16.833 15.729 -24.161 1.00 40.12 179 ARG A N 1
ATOM 1357 C CA . ARG A 1 179 ? 16.514 16.614 -25.296 1.00 40.12 179 ARG A CA 1
ATOM 1358 C C . ARG A 1 179 ? 17.780 16.781 -26.134 1.00 40.12 179 ARG A C 1
ATOM 1360 O O . ARG A 1 179 ? 18.537 17.737 -25.965 1.00 40.12 179 ARG A O 1
ATOM 1367 N N . GLY A 1 180 ? 18.019 15.820 -27.023 1.00 35.75 180 GLY A N 1
ATOM 1368 C CA . GLY A 1 180 ? 18.986 15.944 -28.098 1.00 35.75 180 GLY A CA 1
ATOM 1369 C C . GLY A 1 180 ? 18.670 17.209 -28.884 1.00 35.75 180 GLY A C 1
ATOM 1370 O O . GLY A 1 180 ? 17.661 17.288 -29.582 1.00 35.75 180 GLY A O 1
ATOM 1371 N N . LYS A 1 181 ? 19.522 18.225 -28.736 1.00 31.61 181 LYS A N 1
ATOM 1372 C CA . LYS A 1 181 ? 19.616 19.308 -29.706 1.00 31.61 181 LYS A CA 1
ATOM 1373 C C . LYS A 1 181 ? 19.958 18.651 -31.039 1.00 31.61 181 LYS A C 1
ATOM 1375 O O . LYS A 1 181 ? 21.095 18.235 -31.240 1.00 31.61 181 LYS A O 1
ATOM 1380 N N . VAL A 1 182 ? 18.974 18.552 -31.926 1.00 32.59 182 VAL A N 1
ATOM 1381 C CA . VAL A 1 182 ? 19.237 18.447 -33.358 1.00 32.59 182 VAL A CA 1
ATOM 1382 C C . VAL A 1 182 ? 19.907 19.765 -33.724 1.00 32.59 182 VAL A C 1
ATOM 1384 O O . VAL A 1 182 ? 19.269 20.814 -33.781 1.00 32.59 182 VAL A O 1
ATOM 1387 N N . VAL A 1 183 ? 21.234 19.737 -33.806 1.00 34.00 183 VAL A N 1
ATOM 1388 C CA . VAL A 1 183 ? 21.993 20.809 -34.434 1.00 34.00 183 VAL A CA 1
ATOM 1389 C C . VAL A 1 183 ? 21.924 20.494 -35.918 1.00 34.00 183 VAL A C 1
ATOM 1391 O O . VAL A 1 183 ? 22.651 19.630 -36.401 1.00 34.00 183 VAL A O 1
ATOM 1394 N N . ASP A 1 184 ? 20.995 21.140 -36.617 1.00 38.22 184 ASP A N 1
ATOM 1395 C CA . ASP A 1 184 ? 21.055 21.219 -38.070 1.00 38.22 184 ASP A CA 1
ATOM 1396 C C . ASP A 1 184 ? 22.328 21.994 -38.428 1.00 38.22 184 ASP A C 1
ATOM 1398 O O . ASP A 1 184 ? 22.442 23.194 -38.166 1.00 38.22 184 ASP A O 1
ATOM 1402 N N . SER A 1 185 ? 23.306 21.299 -39.000 1.00 34.44 185 SER A N 1
ATOM 1403 C CA . SER A 1 185 ? 24.421 21.913 -39.715 1.00 34.44 185 SER A CA 1
ATOM 1404 C C . SER A 1 185 ? 24.343 21.480 -41.174 1.00 34.44 185 SER A C 1
ATOM 1406 O O . SER A 1 185 ? 24.561 20.305 -41.478 1.00 34.44 185 SER A O 1
ATOM 1408 N N . PHE A 1 186 ? 23.988 22.442 -42.029 1.00 41.03 186 PHE A N 1
ATOM 1409 C CA . PHE A 1 186 ? 24.318 22.447 -43.454 1.00 41.03 186 PHE A CA 1
ATOM 1410 C C . PHE A 1 186 ? 25.837 22.458 -43.656 1.00 41.03 186 PHE A C 1
ATOM 1412 O O . PHE A 1 186 ? 26.536 23.056 -42.802 1.00 41.03 186 PHE A O 1
#

Secondary structure (DSSP, 8-state):
-TT-HHHHHHHHHHHHT--S-EEEE---TT------S----B-SSHHHHHHHHHHHHHHTTT-TT-----B-S-GGG--HHHHTS-EEEEEE----SSTTTT-HHHHHHHHHSPBTTTBS-SEEEEEEEESS------------GGGTSPPPBTTB--GGGGGG--SS-------TT---------

Sequence (186 aa):
MLNDFGRNSFYQEALQAALARILAIEANPGFKTRLACASRVGAGNLHLAELAAKTIEGNRMLYPNTNISLIAQLSTQVDLGTLGGKADILVTETFGTMLLGEGALTFLSDAREKRDSKGDRLLKEGGQIIPAGGCQYVTLVQMSEAVWSPPPWRGFNLSQLEDLQDTVYWKADSDDSTRGKVVDSF

pLDDT: mean 74.62, std 17.52, range [30.72, 95.69]

Organism: NCBI:txid878477

Foldseek 3Di:
DLPPVVVQVLVVVVQVVDPWAEEEEADQLSRLDPNQHLYEYEDCDPVSLVVVVVSCVVCCVVPVNHDYDYDPHHLLPDACVNSVHATLEYEYDQQDVHRCPRPPVVSVCSQCDDDPPRGDHRHDDNRYYVVNDDDGDDDDDDDDPVVFQPCADPNRDPRVCSVVGPPPDDDDDPPVVPPPPPPDDD

Nearest PDB structures (foldseek):
  4m36-assembly1_A  TM=8.540E-01  e=1.191E-08  Trypanosoma brucei brucei TREU927
  5eku-assembly1_A  TM=7.823E-01  e=1.191E-08  Trypanosoma brucei brucei
  5eku-assembly1_B  TM=7.788E-01  e=5.609E-07  Trypanosoma brucei brucei
  1r74-assembly1_A-2  TM=5.774E-01  e=4.513E-02  Homo sapiens
  8di1-assembly1_A  TM=5.010E-01  e=1.534E+00  Tannerella forsythia 92A2

Radius of gyration: 23.04 Å; Cα contacts (8 Å, |Δi|>4): 224; chains: 1; bounding box: 55×42×67 Å